Protein AF-A0A662Q830-F1 (afdb_monomer_lite)

Radius of gyration: 35.92 Å; chains: 1; bounding box: 136×63×61 Å

Secondary structure (DSSP, 8-state):
-EEE-TTS-EEEEEEEEE-SEEEEEE-SB-B-GGG-EEEETTEEE--EEETTEEEEEESS-EEEEEEEEB--EEETTEEEEEE-SSSEEEEEE-TTEEESS--SSEEEEEEETTEEEEEEESPEEEEEEEPPP---------------PPPPP-------------------------------------------------HHHHHHHHHHHHHHHHHHHHHHTT-

Sequence (227 aa):
MVSIDSSGVAEARLKVSISEGLNEVRLPAEPIPETIEVTVDDRSLIPLYENGSLYFFSPAPGEAEITYLVNISSGDGVFYFELTGEELIKLLLAPQIILLTIPEEIENLTYLDDSLQIEFYAPEEIEYVVRKRVETQTQVQATTRSETTIPMIVATEETTTTSVEEATRTETGTTATTTTTISPSTKAKAITEVEQKTTPLNYGLIAFIAGSALAIAIIGFIIYRTK

pLDDT: mean 74.36, std 26.56, range [29.5, 98.69]

Foldseek 3Di:
DWEQDLVRWIKDKDKDWDAAFKDKDQAQWAFPVVFKWKDFPNDTWDWDDDDRMIMTHDRGTGIIIIMGTGDWDDDPQKIKTWGDDFDWDKYKYAQQKDWPDDADAWPDWDDDPRIIITIGTDGDMTIIHGHDDDPPPPPPPPPDDDDDDDDDDDDDDDDDDDDDDDDDDDDDDDDDDDDDDDDDDDDDDDDDDDDDDDDDDDPVVVVVVVVVVVVVVVVVVVVVVVD

Structure (mmCIF, N/CA/C/O backbone):
data_AF-A0A662Q830-F1
#
_entry.id   AF-A0A662Q830-F1
#
loop_
_atom_site.group_PDB
_atom_site.id
_atom_site.type_symbol
_atom_site.label_atom_id
_atom_site.label_alt_id
_atom_site.label_comp_id
_atom_site.label_asym_id
_atom_site.label_entity_id
_atom_site.label_seq_id
_atom_site.pdbx_PDB_ins_code
_atom_site.Cartn_x
_atom_site.Cartn_y
_atom_site.Cartn_z
_atom_site.occupancy
_atom_site.B_iso_or_equiv
_atom_site.auth_seq_id
_atom_site.auth_comp_id
_atom_site.auth_asym_id
_atom_site.auth_atom_id
_atom_site.pdbx_PDB_model_num
ATOM 1 N N . MET A 1 1 ? 4.204 5.323 0.645 1.00 95.56 1 MET A N 1
ATOM 2 C CA . MET A 1 1 ? 3.226 5.752 1.672 1.00 95.56 1 MET A CA 1
ATOM 3 C C . MET A 1 1 ? 2.099 4.745 1.685 1.00 95.56 1 MET A C 1
ATOM 5 O O . MET A 1 1 ? 1.694 4.314 0.616 1.00 95.56 1 MET A O 1
ATOM 9 N N . VAL A 1 2 ? 1.609 4.384 2.862 1.00 97.81 2 VAL A N 1
ATOM 10 C CA . VAL A 1 2 ? 0.407 3.569 3.045 1.00 97.81 2 VAL A CA 1
ATOM 11 C C . VAL A 1 2 ? -0.600 4.409 3.818 1.00 97.81 2 VAL A C 1
ATOM 13 O O . VAL A 1 2 ? -0.223 5.116 4.748 1.00 97.81 2 VAL A O 1
ATOM 16 N N . SER A 1 3 ? -1.865 4.387 3.426 1.00 97.88 3 SER A N 1
ATOM 17 C CA . SER A 1 3 ? -2.926 5.149 4.079 1.00 97.88 3 SER A CA 1
ATOM 18 C C . SER A 1 3 ? -4.115 4.263 4.399 1.00 97.88 3 SER A C 1
ATOM 20 O O . SER A 1 3 ? -4.539 3.512 3.531 1.00 97.88 3 SER A O 1
ATOM 22 N N . ILE A 1 4 ? -4.673 4.394 5.602 1.00 98.25 4 ILE A N 1
ATOM 23 C CA . ILE A 1 4 ? -5.902 3.719 6.025 1.00 98.25 4 ILE A CA 1
ATOM 24 C C . ILE A 1 4 ? -7.009 4.764 6.139 1.00 98.25 4 ILE A C 1
ATOM 26 O O . ILE A 1 4 ? -6.932 5.686 6.959 1.00 98.25 4 ILE A O 1
ATOM 30 N N . ASP A 1 5 ? -8.030 4.633 5.299 1.00 96.75 5 ASP A N 1
ATOM 31 C CA . ASP A 1 5 ? -9.119 5.599 5.222 1.00 96.75 5 ASP A CA 1
ATOM 32 C C . ASP A 1 5 ? -10.162 5.423 6.341 1.00 96.75 5 ASP A C 1
ATOM 34 O O . ASP A 1 5 ? -10.089 4.529 7.180 1.00 96.75 5 ASP A O 1
ATOM 38 N N . SER A 1 6 ? -11.181 6.285 6.363 1.00 95.81 6 SER A N 1
ATOM 39 C CA . SER A 1 6 ? -12.238 6.243 7.387 1.00 95.81 6 SER A CA 1
ATOM 40 C C . SER A 1 6 ? -13.095 4.967 7.387 1.00 95.81 6 SER A C 1
ATOM 42 O O . SER A 1 6 ? -13.797 4.710 8.368 1.00 95.81 6 SER A O 1
ATOM 44 N N . SER A 1 7 ? -13.065 4.194 6.297 1.00 95.19 7 SER A N 1
ATOM 45 C CA . SER A 1 7 ? -13.767 2.917 6.150 1.00 95.19 7 SER A CA 1
ATOM 46 C C . SER A 1 7 ? -12.914 1.719 6.571 1.00 95.19 7 SER A C 1
ATOM 48 O O . SER A 1 7 ? -13.445 0.622 6.731 1.00 95.19 7 SER A O 1
ATOM 50 N N . GLY A 1 8 ? -11.621 1.942 6.821 1.00 96.12 8 GLY A N 1
ATOM 51 C CA . GLY A 1 8 ? -10.660 0.897 7.143 1.00 96.12 8 GLY A CA 1
ATOM 52 C C . GLY A 1 8 ? -10.032 0.247 5.918 1.00 96.12 8 GLY A C 1
ATOM 53 O O . GLY A 1 8 ? -9.383 -0.780 6.078 1.00 96.12 8 GLY A O 1
ATOM 54 N N . VAL A 1 9 ? -10.207 0.808 4.720 1.00 97.69 9 VAL A N 1
ATOM 55 C CA . VAL A 1 9 ? -9.502 0.350 3.518 1.00 97.69 9 VAL A CA 1
ATOM 56 C C . VAL A 1 9 ? -8.090 0.928 3.534 1.00 97.69 9 VAL A C 1
ATOM 58 O O . VAL A 1 9 ? -7.917 2.125 3.773 1.00 97.69 9 VAL A O 1
ATOM 61 N N . ALA A 1 10 ? -7.089 0.080 3.287 1.00 98.44 10 ALA A N 1
ATOM 62 C CA . ALA A 1 10 ? -5.701 0.500 3.156 1.00 98.44 10 ALA A CA 1
ATOM 63 C C . ALA A 1 10 ? -5.289 0.598 1.681 1.00 98.44 10 ALA A C 1
ATOM 65 O O . ALA A 1 10 ? -5.516 -0.316 0.889 1.00 98.44 10 ALA A O 1
ATOM 66 N N . GLU A 1 11 ? -4.654 1.709 1.327 1.00 98.62 11 GLU A N 1
ATOM 67 C CA . GLU A 1 11 ? -4.121 2.002 -0.002 1.00 98.62 11 GLU A CA 1
ATOM 68 C C . GLU A 1 11 ? -2.624 2.297 0.113 1.00 98.62 11 GLU A C 1
ATOM 70 O O . GLU A 1 11 ? -2.192 3.016 1.015 1.00 98.62 11 GLU A O 1
ATOM 75 N N . ALA A 1 12 ? -1.824 1.769 -0.806 1.00 98.25 12 ALA A N 1
ATOM 76 C CA . ALA A 1 12 ? -0.416 2.101 -0.932 1.00 98.25 12 ALA A CA 1
ATOM 77 C C . ALA A 1 12 ? -0.192 2.992 -2.155 1.00 98.25 12 ALA A C 1
ATOM 79 O O . ALA A 1 12 ? -0.751 2.758 -3.224 1.00 98.25 12 ALA A O 1
ATOM 80 N N . ARG A 1 13 ? 0.660 4.006 -1.991 1.00 97.94 13 ARG A N 1
ATOM 81 C CA . ARG A 1 13 ? 1.133 4.897 -3.055 1.00 97.94 13 ARG A CA 1
ATOM 82 C C . ARG A 1 13 ? 2.645 5.013 -2.999 1.00 97.94 13 ARG A C 1
ATOM 84 O O . ARG A 1 13 ? 3.205 5.418 -1.969 1.00 97.94 13 ARG A O 1
ATOM 91 N N . LEU A 1 14 ? 3.307 4.666 -4.092 1.00 96.62 14 LEU A N 1
ATOM 92 C CA . LEU A 1 14 ? 4.753 4.734 -4.240 1.00 96.62 14 LEU A CA 1
ATOM 93 C C . LEU A 1 14 ? 5.110 5.653 -5.400 1.00 96.62 14 LEU A C 1
ATOM 95 O O . LEU A 1 14 ? 4.437 5.667 -6.426 1.00 96.62 14 LEU A O 1
ATOM 99 N N . LYS A 1 15 ? 6.211 6.379 -5.230 1.00 96.19 15 LYS A N 1
ATOM 100 C CA . LYS A 1 15 ? 6.872 7.133 -6.291 1.00 96.19 15 LYS A CA 1
ATOM 101 C C . LYS A 1 15 ? 8.291 6.625 -6.400 1.00 96.19 15 LYS A C 1
ATOM 103 O O . LYS A 1 15 ? 9.026 6.665 -5.414 1.00 96.19 15 LYS A O 1
ATOM 108 N N . VAL A 1 16 ? 8.645 6.098 -7.564 1.00 95.81 16 VAL A N 1
ATOM 109 C CA . VAL A 1 16 ? 9.922 5.414 -7.775 1.00 95.81 16 VAL A CA 1
ATOM 110 C C . VAL A 1 16 ? 10.595 5.921 -9.038 1.00 95.81 16 VAL A C 1
ATOM 112 O O . VAL A 1 16 ? 9.959 6.085 -10.078 1.00 95.81 16 VAL A O 1
ATOM 115 N N . SER A 1 17 ? 11.901 6.158 -8.960 1.00 96.94 17 SER A N 1
ATOM 116 C CA . SER A 1 17 ? 12.711 6.453 -10.140 1.00 96.94 17 SER A CA 1
ATOM 117 C C . SER A 1 17 ? 12.868 5.193 -10.984 1.00 96.94 17 SER A C 1
ATOM 119 O O . SER A 1 17 ? 13.236 4.140 -10.465 1.00 96.94 17 SER A O 1
ATOM 121 N N . ILE A 1 18 ? 12.636 5.311 -12.287 1.00 97.12 18 ILE A N 1
ATOM 122 C CA . ILE A 1 18 ? 12.666 4.195 -13.234 1.00 97.12 18 ILE A CA 1
ATOM 123 C C . ILE A 1 18 ? 13.636 4.455 -14.384 1.00 97.12 18 ILE A C 1
ATOM 125 O O . ILE A 1 18 ? 13.920 5.595 -14.758 1.00 97.12 18 ILE A O 1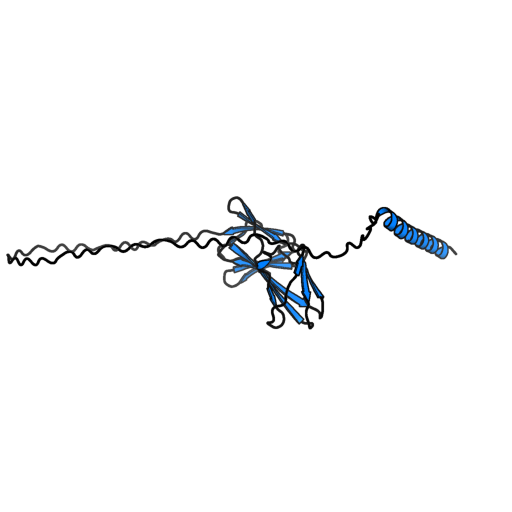
ATOM 129 N N . SER A 1 19 ? 14.133 3.370 -14.968 1.00 97.00 19 SER A N 1
ATOM 130 C CA . SER A 1 19 ? 14.977 3.383 -16.162 1.00 97.00 19 SER A CA 1
ATOM 131 C C . SER A 1 19 ? 14.178 2.992 -17.405 1.00 97.00 19 SER A C 1
ATOM 133 O O . SER A 1 19 ? 13.119 2.369 -17.317 1.00 97.00 19 SER A O 1
ATOM 135 N N . GLU A 1 20 ? 14.702 3.328 -18.582 1.00 96.75 20 GLU A N 1
ATOM 136 C CA . GLU A 1 20 ? 14.223 2.732 -19.832 1.00 96.75 20 GLU A CA 1
ATOM 137 C C . GLU A 1 20 ? 14.451 1.210 -19.810 1.00 96.75 20 GLU A C 1
ATOM 139 O O . GLU A 1 20 ? 15.511 0.735 -19.397 1.00 96.75 20 GLU A O 1
ATOM 144 N N . GLY A 1 21 ? 13.462 0.444 -20.269 1.00 97.19 21 GLY A N 1
ATOM 145 C CA . GLY A 1 21 ? 13.477 -1.016 -20.263 1.00 97.19 21 GLY A CA 1
ATOM 146 C C . GLY A 1 21 ? 12.680 -1.624 -19.109 1.00 97.19 21 GLY A C 1
ATOM 147 O O . GLY A 1 21 ? 11.659 -1.081 -18.691 1.00 97.19 21 GLY A O 1
ATOM 148 N N . LEU A 1 22 ? 13.104 -2.803 -18.650 1.00 97.56 22 LEU A N 1
ATOM 149 C CA . LEU A 1 22 ? 12.450 -3.539 -17.565 1.00 97.56 22 LEU A CA 1
ATOM 150 C C . LEU A 1 22 ? 12.817 -2.930 -16.209 1.00 97.56 22 LEU A C 1
ATOM 152 O O . LEU A 1 22 ? 13.997 -2.791 -15.897 1.00 97.56 22 LEU A O 1
ATOM 156 N N . ASN A 1 23 ? 11.805 -2.635 -15.400 1.00 97.94 23 ASN A N 1
ATOM 157 C CA . ASN A 1 23 ? 11.948 -2.179 -14.024 1.00 97.94 23 ASN A CA 1
ATOM 158 C C . ASN A 1 23 ? 11.377 -3.228 -13.071 1.00 97.94 23 ASN A C 1
ATOM 160 O O . ASN A 1 23 ? 10.418 -3.919 -13.417 1.00 97.94 23 ASN A O 1
ATOM 164 N N . GLU A 1 24 ? 11.967 -3.315 -11.882 1.00 97.69 24 GLU A N 1
ATOM 165 C CA . GLU A 1 24 ? 11.502 -4.134 -10.765 1.00 97.69 24 GLU A CA 1
ATOM 166 C C . GLU A 1 24 ? 11.350 -3.239 -9.535 1.00 97.69 24 GLU A C 1
ATOM 168 O O . GLU A 1 24 ? 12.253 -2.469 -9.205 1.00 97.69 24 GLU A O 1
ATOM 173 N N . VAL A 1 25 ? 10.208 -3.348 -8.862 1.00 96.88 25 VAL A N 1
ATOM 174 C CA . VAL A 1 25 ? 9.895 -2.597 -7.647 1.00 96.88 25 VAL A CA 1
ATOM 175 C C . VAL A 1 25 ? 9.352 -3.563 -6.611 1.00 96.88 25 VAL A C 1
ATOM 177 O O . VAL A 1 25 ? 8.340 -4.221 -6.845 1.00 96.88 25 VAL A O 1
ATOM 180 N N . ARG A 1 26 ? 10.006 -3.644 -5.453 1.00 96.12 26 ARG A N 1
ATOM 181 C CA . ARG A 1 26 ? 9.494 -4.419 -4.325 1.00 96.12 26 ARG A CA 1
ATOM 182 C C . ARG A 1 26 ? 8.386 -3.627 -3.641 1.00 96.12 26 ARG A C 1
ATOM 184 O O . ARG A 1 26 ? 8.574 -2.454 -3.334 1.00 96.12 26 ARG A O 1
ATOM 191 N N . LEU A 1 27 ? 7.232 -4.252 -3.441 1.00 96.94 27 LEU A N 1
ATOM 192 C CA . LEU A 1 27 ? 6.093 -3.607 -2.803 1.00 96.94 27 LEU A CA 1
ATOM 193 C C . LEU A 1 27 ? 6.203 -3.735 -1.273 1.00 96.94 27 LEU A C 1
ATOM 195 O O . LEU A 1 27 ? 6.492 -4.828 -0.784 1.00 96.94 27 LEU A O 1
ATOM 199 N N . PRO A 1 28 ? 5.951 -2.660 -0.506 1.00 96.31 28 PRO A N 1
ATOM 200 C CA . PRO A 1 28 ? 6.082 -2.666 0.949 1.00 96.31 28 PRO A CA 1
ATOM 201 C C . PRO A 1 28 ? 4.956 -3.435 1.638 1.00 96.31 28 PRO A C 1
ATOM 203 O O . PRO A 1 28 ? 5.102 -3.807 2.788 1.00 96.31 28 PRO A O 1
ATOM 206 N N . ALA A 1 29 ? 3.839 -3.684 0.959 1.00 97.50 29 ALA A N 1
ATOM 207 C CA . ALA A 1 29 ? 2.709 -4.449 1.478 1.00 97.50 29 ALA A CA 1
ATOM 208 C C . ALA A 1 29 ? 2.128 -5.315 0.364 1.00 97.50 29 ALA A C 1
ATOM 210 O O . ALA A 1 29 ? 2.188 -4.925 -0.808 1.00 97.50 29 ALA A O 1
ATOM 211 N N . GLU A 1 30 ? 1.536 -6.451 0.724 1.00 97.94 30 GLU A N 1
ATOM 212 C CA . GLU A 1 30 ? 0.872 -7.327 -0.238 1.00 97.94 30 GLU A CA 1
ATOM 213 C C . GLU A 1 30 ? -0.298 -6.588 -0.923 1.00 97.94 30 GLU A C 1
ATOM 215 O O . GLU A 1 30 ? -1.149 -6.026 -0.232 1.00 97.94 30 GLU A O 1
ATOM 220 N N . PRO A 1 31 ? -0.357 -6.536 -2.264 1.00 98.25 31 PRO A N 1
ATOM 221 C CA . PRO A 1 31 ? -1.449 -5.899 -2.991 1.00 98.25 31 PRO A CA 1
ATOM 222 C C . PRO A 1 31 ? -2.630 -6.851 -3.220 1.00 98.25 31 PRO A C 1
ATOM 224 O O . PRO A 1 31 ? -2.460 -8.064 -3.320 1.00 98.25 31 PRO A O 1
ATOM 227 N N . ILE A 1 32 ? -3.817 -6.288 -3.455 1.00 98.06 32 ILE A N 1
ATOM 228 C CA . ILE A 1 32 ? -4.876 -6.963 -4.216 1.00 98.06 32 ILE A CA 1
ATOM 229 C C . ILE A 1 32 ? -4.523 -6.824 -5.711 1.00 98.06 32 ILE A C 1
ATOM 231 O O . ILE A 1 32 ? -4.555 -5.697 -6.219 1.00 98.06 32 ILE A O 1
ATOM 235 N N . PRO A 1 33 ? -4.178 -7.909 -6.436 1.00 96.31 33 PRO A N 1
ATOM 236 C CA . PRO A 1 33 ? -3.558 -7.813 -7.762 1.00 96.31 33 PRO A CA 1
ATOM 237 C C . PRO A 1 33 ? -4.356 -7.018 -8.800 1.00 96.31 33 PRO A C 1
ATOM 239 O O . PRO A 1 33 ? -3.771 -6.281 -9.590 1.00 96.31 33 PRO A O 1
ATOM 242 N N . GLU A 1 34 ? -5.687 -7.117 -8.789 1.00 96.38 34 GLU A N 1
ATOM 243 C CA . GLU A 1 34 ? -6.559 -6.423 -9.745 1.00 96.38 34 GLU A CA 1
ATOM 244 C C . GLU A 1 34 ? -6.635 -4.904 -9.524 1.00 96.38 34 GLU A C 1
ATOM 246 O 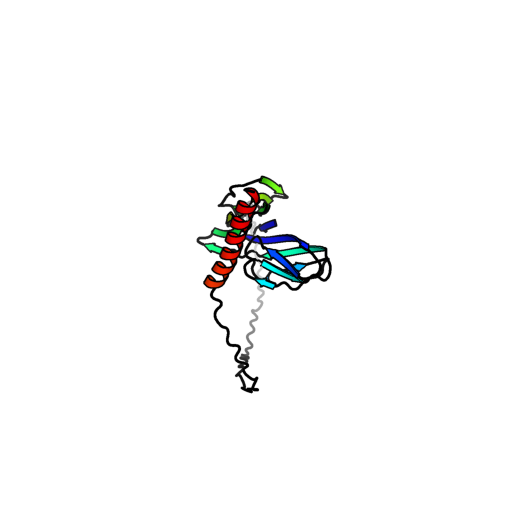O . GLU A 1 34 ? -7.243 -4.201 -10.328 1.00 96.38 34 GLU A O 1
ATOM 251 N N . THR A 1 35 ? -6.043 -4.399 -8.439 1.00 98.25 35 THR A N 1
ATOM 252 C CA . THR A 1 35 ? -6.073 -2.978 -8.056 1.00 98.25 35 THR A CA 1
ATOM 253 C C . THR A 1 35 ? -4.764 -2.251 -8.334 1.00 98.25 35 THR A C 1
ATOM 255 O O . THR A 1 35 ? -4.674 -1.053 -8.087 1.00 98.25 35 THR A O 1
ATOM 258 N N . ILE A 1 36 ? -3.747 -2.968 -8.817 1.00 98.56 36 ILE A N 1
ATOM 259 C CA . ILE A 1 36 ? -2.438 -2.394 -9.104 1.00 98.56 36 ILE A CA 1
ATOM 260 C C . ILE A 1 36 ? -2.523 -1.510 -10.345 1.00 98.56 36 ILE A C 1
ATOM 262 O O . ILE A 1 36 ? -2.813 -1.983 -11.445 1.00 98.56 36 ILE A O 1
ATOM 266 N N . GLU A 1 37 ? -2.158 -0.245 -10.183 1.00 98.19 37 GLU A N 1
ATOM 267 C CA . GLU A 1 37 ? -1.973 0.706 -11.269 1.00 98.19 37 GLU A CA 1
ATOM 268 C C . GLU A 1 37 ? -0.529 1.212 -11.274 1.00 98.19 37 GLU A C 1
ATOM 270 O O . GLU A 1 37 ? 0.057 1.503 -10.232 1.00 98.19 37 GLU A O 1
ATOM 275 N N . VAL A 1 38 ? 0.059 1.305 -12.469 1.00 98.19 38 VAL A N 1
ATOM 276 C CA . VAL A 1 38 ? 1.385 1.895 -12.688 1.00 98.19 38 VAL A CA 1
ATOM 277 C C . VAL A 1 38 ? 1.248 2.974 -13.741 1.00 98.19 38 VAL A C 1
ATOM 279 O O . VAL A 1 38 ? 0.816 2.690 -14.861 1.00 98.19 38 VAL A O 1
ATOM 282 N N . THR A 1 39 ? 1.633 4.197 -13.404 1.00 97.12 39 THR A N 1
ATOM 283 C CA . THR A 1 39 ? 1.595 5.341 -14.311 1.00 97.12 39 THR A CA 1
ATOM 284 C C . THR A 1 39 ? 2.970 5.989 -14.429 1.00 97.12 39 THR A C 1
ATOM 286 O O . THR A 1 39 ? 3.712 6.114 -13.460 1.00 97.12 39 THR A O 1
ATOM 289 N N . VAL A 1 40 ? 3.329 6.389 -15.648 1.00 95.12 40 VAL A N 1
ATOM 290 C CA . VAL A 1 40 ? 4.541 7.159 -15.961 1.00 95.12 40 VAL A CA 1
ATOM 291 C C . VAL A 1 40 ? 4.126 8.272 -16.908 1.00 95.12 40 VAL A C 1
ATOM 293 O O . VAL A 1 40 ? 3.561 7.981 -17.964 1.00 95.12 40 VAL A O 1
ATOM 296 N N . ASP A 1 41 ? 4.366 9.532 -16.540 1.00 89.25 41 ASP A N 1
ATOM 297 C CA . ASP A 1 41 ? 3.946 10.708 -17.321 1.00 89.25 41 ASP A CA 1
ATOM 298 C C . ASP A 1 41 ? 2.469 10.626 -17.780 1.00 89.25 41 ASP A C 1
ATOM 300 O O . ASP A 1 41 ? 2.158 10.749 -18.969 1.00 89.25 41 ASP A O 1
ATOM 304 N N . ASP A 1 42 ? 1.559 10.334 -16.841 1.00 87.88 42 ASP A N 1
ATOM 305 C CA . ASP A 1 42 ? 0.110 10.150 -17.059 1.00 87.88 42 ASP A CA 1
ATOM 306 C C . ASP A 1 42 ? -0.278 8.994 -18.007 1.00 87.88 42 ASP A C 1
ATOM 308 O O . ASP A 1 42 ? -1.422 8.894 -18.463 1.00 87.88 42 ASP A O 1
ATOM 312 N N . ARG A 1 43 ? 0.652 8.083 -18.318 1.00 93.19 43 ARG A N 1
ATOM 313 C CA . ARG A 1 43 ? 0.387 6.886 -19.126 1.00 93.19 43 ARG A CA 1
ATOM 314 C C . ARG A 1 43 ? 0.393 5.645 -18.257 1.00 93.19 43 ARG A C 1
ATOM 316 O O . ARG A 1 43 ? 1.389 5.351 -17.605 1.00 93.19 43 ARG A O 1
ATOM 323 N N . SER A 1 44 ? -0.697 4.887 -18.313 1.00 95.69 44 SER A N 1
ATOM 324 C CA . SER A 1 44 ? -0.772 3.580 -17.665 1.00 95.69 44 SER A CA 1
ATOM 325 C C . SER A 1 44 ? 0.128 2.572 -18.385 1.00 95.69 44 SER A C 1
ATOM 327 O O . SER A 1 44 ? 0.073 2.434 -19.612 1.00 95.69 44 SER A O 1
ATOM 329 N N . LEU A 1 45 ? 0.969 1.887 -17.616 1.00 96.00 45 LEU A N 1
ATOM 330 C CA . LEU A 1 45 ? 1.788 0.768 -18.066 1.00 96.00 45 LEU A CA 1
ATOM 331 C C . LEU A 1 45 ? 1.149 -0.546 -17.619 1.00 96.00 45 LEU A C 1
ATOM 333 O O . LEU A 1 45 ? 0.390 -0.578 -16.658 1.00 96.00 45 LEU A O 1
ATOM 337 N N . ILE A 1 46 ? 1.465 -1.638 -18.317 1.00 96.06 46 ILE A N 1
ATOM 338 C CA . ILE A 1 46 ? 1.000 -2.979 -17.946 1.00 96.06 46 ILE A CA 1
ATOM 339 C C . ILE A 1 46 ? 1.968 -3.550 -16.899 1.00 96.06 46 ILE A C 1
ATOM 341 O O . ILE A 1 46 ? 3.127 -3.799 -17.253 1.00 96.06 46 ILE A O 1
ATOM 345 N N . PRO A 1 47 ? 1.528 -3.779 -15.648 1.00 96.94 47 PRO A N 1
ATOM 346 C CA . PRO A 1 47 ? 2.347 -4.440 -14.648 1.00 96.94 47 PRO A CA 1
ATOM 347 C C . PRO A 1 47 ? 2.279 -5.968 -14.745 1.00 96.94 47 PRO A C 1
ATOM 349 O O . PRO A 1 47 ? 1.292 -6.551 -15.194 1.00 96.94 47 PRO A O 1
ATOM 352 N N . LEU A 1 48 ? 3.321 -6.615 -14.235 1.00 97.62 48 LEU A N 1
ATOM 353 C CA . LEU A 1 48 ? 3.373 -8.034 -13.905 1.00 97.62 48 LEU A CA 1
ATOM 354 C C . LEU A 1 48 ? 3.729 -8.143 -12.423 1.00 97.62 48 LEU A C 1
ATOM 356 O O . LEU A 1 48 ? 4.774 -7.653 -12.005 1.00 97.62 48 LEU A O 1
ATOM 360 N N . TYR A 1 49 ? 2.862 -8.759 -11.629 1.00 97.62 49 TYR A N 1
ATOM 361 C CA . TYR A 1 49 ? 3.086 -8.951 -10.199 1.00 97.62 49 TYR A CA 1
ATOM 362 C C . TYR A 1 49 ? 3.472 -10.403 -9.911 1.00 97.62 49 TYR A C 1
ATOM 364 O O . TYR A 1 49 ? 2.763 -11.325 -10.315 1.00 97.62 49 TYR A O 1
ATOM 372 N N . GLU A 1 50 ? 4.585 -10.604 -9.208 1.00 96.62 50 GLU A N 1
ATOM 373 C CA . GLU A 1 50 ? 5.045 -11.922 -8.771 1.00 96.62 50 GLU A CA 1
ATOM 374 C C . GLU A 1 50 ? 5.777 -11.807 -7.427 1.00 96.62 50 GLU A C 1
ATOM 376 O O . GLU A 1 50 ? 6.733 -11.047 -7.291 1.00 96.62 50 GLU A O 1
ATOM 381 N N . ASN A 1 51 ? 5.342 -12.585 -6.429 1.00 93.44 51 ASN A N 1
ATOM 382 C CA . ASN A 1 51 ? 6.017 -12.746 -5.132 1.00 93.44 51 ASN A CA 1
ATOM 383 C C . ASN A 1 51 ? 6.406 -11.428 -4.427 1.00 93.44 51 ASN A C 1
ATOM 385 O O . ASN A 1 51 ? 7.516 -11.299 -3.914 1.00 93.44 51 ASN A O 1
ATOM 389 N N . GLY A 1 52 ? 5.507 -10.438 -4.396 1.00 92.94 52 GLY A N 1
ATOM 390 C CA . GLY A 1 52 ? 5.773 -9.147 -3.744 1.00 92.94 52 GLY A CA 1
ATOM 391 C C . GLY A 1 52 ? 6.581 -8.154 -4.587 1.00 92.94 52 GLY A C 1
ATOM 392 O O . GLY A 1 52 ? 6.730 -7.004 -4.179 1.00 92.94 52 GLY A O 1
ATOM 393 N N . SER A 1 53 ? 7.053 -8.558 -5.767 1.00 96.25 53 SER A N 1
ATOM 394 C CA . SER A 1 53 ? 7.712 -7.682 -6.734 1.00 96.25 53 SER A CA 1
ATOM 395 C C . SER A 1 53 ? 6.772 -7.321 -7.881 1.00 96.25 53 SER A C 1
ATOM 397 O O . SER A 1 53 ? 5.975 -8.133 -8.359 1.00 96.25 53 SER A O 1
ATOM 399 N N . LEU A 1 54 ? 6.892 -6.079 -8.339 1.00 97.56 54 LEU A N 1
ATOM 400 C CA . LEU A 1 54 ? 6.197 -5.539 -9.492 1.00 97.56 54 LEU A CA 1
ATOM 401 C C . LEU A 1 54 ? 7.183 -5.294 -10.631 1.00 97.56 54 LEU A C 1
ATOM 403 O O . LEU A 1 54 ? 8.172 -4.584 -10.461 1.00 97.56 54 LEU A O 1
ATOM 407 N N . TYR A 1 55 ? 6.880 -5.842 -11.801 1.00 98.19 55 TYR A N 1
ATOM 408 C CA . TYR A 1 55 ? 7.680 -5.716 -13.011 1.00 98.19 55 TYR A CA 1
ATOM 409 C C . TYR A 1 55 ? 6.908 -4.965 -14.091 1.00 98.19 55 TYR A C 1
ATOM 411 O O . TYR A 1 55 ? 5.731 -5.235 -14.325 1.00 98.19 55 TYR A O 1
ATOM 419 N N . PHE A 1 56 ? 7.562 -4.043 -14.790 1.00 97.38 56 PHE A N 1
ATOM 420 C CA . PHE A 1 56 ? 6.956 -3.324 -15.913 1.00 97.38 56 PHE A CA 1
ATOM 421 C C . PHE A 1 56 ? 8.018 -2.774 -16.865 1.00 97.38 56 PHE A C 1
ATOM 423 O O . PHE A 1 56 ? 9.159 -2.513 -16.479 1.00 97.38 56 PHE A O 1
ATOM 430 N N . PHE A 1 57 ? 7.637 -2.593 -18.129 1.00 97.44 57 PHE A N 1
ATOM 431 C CA . PHE A 1 57 ? 8.508 -2.025 -19.155 1.00 97.44 57 PHE A CA 1
ATOM 432 C C . PHE A 1 57 ? 8.217 -0.541 -19.352 1.00 97.44 57 PHE A C 1
ATOM 434 O O . PHE A 1 57 ? 7.087 -0.175 -19.673 1.00 97.44 57 PHE A O 1
ATOM 441 N N . SER A 1 58 ? 9.247 0.294 -19.234 1.00 96.25 58 SER A N 1
ATOM 442 C CA . SER A 1 58 ? 9.164 1.718 -19.542 1.00 96.25 58 SER A CA 1
ATOM 443 C C . SER A 1 58 ? 9.883 2.047 -20.854 1.00 96.25 58 SER A C 1
ATOM 445 O O . SER A 1 58 ? 11.018 1.610 -21.050 1.00 96.25 58 SER A O 1
ATOM 447 N N . PRO A 1 59 ? 9.280 2.839 -21.758 1.00 92.75 59 PRO A N 1
ATOM 448 C CA . PRO A 1 59 ? 9.931 3.272 -22.995 1.00 92.75 59 PRO A CA 1
ATOM 449 C C . PRO A 1 59 ? 10.968 4.391 -22.790 1.00 92.75 59 PRO A C 1
ATOM 451 O O . PRO A 1 59 ? 11.658 4.747 -23.738 1.00 92.75 59 PRO A O 1
ATOM 454 N N . ALA A 1 60 ? 11.042 4.985 -21.597 1.00 94.38 60 ALA A N 1
ATOM 455 C CA . ALA A 1 60 ? 11.948 6.081 -21.260 1.00 94.38 60 ALA A CA 1
ATOM 456 C C . ALA A 1 60 ? 12.246 6.090 -19.746 1.00 94.38 60 ALA A C 1
ATOM 458 O O . ALA A 1 60 ? 11.452 5.551 -18.969 1.00 94.38 60 ALA A O 1
ATOM 459 N N . PRO A 1 61 ? 13.364 6.684 -19.292 1.00 96.00 61 PRO A N 1
ATOM 460 C CA . PRO A 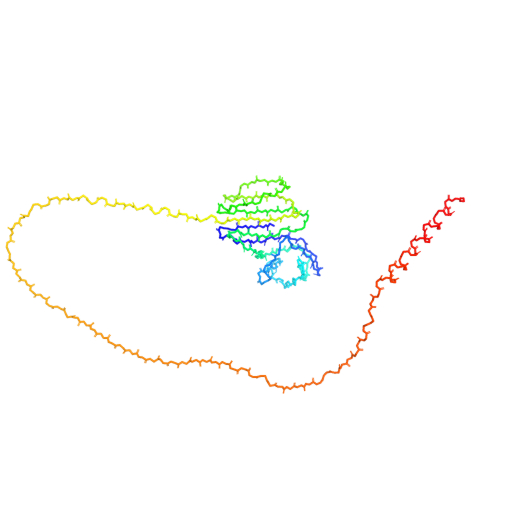1 61 ? 13.583 6.910 -17.864 1.00 96.00 61 PRO A CA 1
ATOM 461 C C . PRO A 1 61 ? 12.627 7.987 -17.324 1.00 96.00 61 PRO A C 1
ATOM 463 O O . PRO A 1 61 ? 12.202 8.866 -18.074 1.00 96.00 61 PRO A O 1
ATOM 466 N N . GLY A 1 62 ? 12.328 7.956 -16.024 1.00 95.25 62 GLY A N 1
ATOM 467 C CA . GLY A 1 62 ? 11.387 8.894 -15.402 1.00 95.25 62 GLY A CA 1
ATOM 468 C C . GLY A 1 62 ? 11.049 8.554 -13.950 1.00 95.25 62 GLY A C 1
ATOM 469 O O . GLY A 1 62 ? 11.810 7.860 -13.276 1.00 95.25 62 GLY A O 1
ATOM 470 N N . GLU A 1 63 ? 9.900 9.037 -13.481 1.00 97.00 63 GLU A N 1
ATOM 471 C CA . GLU A 1 63 ? 9.292 8.665 -12.197 1.00 97.00 63 GLU A CA 1
ATOM 472 C C . GLU A 1 63 ? 8.003 7.885 -12.485 1.00 97.00 63 GLU A C 1
ATOM 474 O O . GLU A 1 63 ? 7.167 8.339 -13.268 1.00 97.00 63 GLU A O 1
ATOM 479 N N . ALA A 1 64 ? 7.859 6.707 -11.882 1.00 97.38 64 ALA A N 1
ATOM 480 C CA . ALA A 1 64 ? 6.612 5.959 -11.890 1.00 97.38 64 ALA A CA 1
ATOM 481 C C . ALA A 1 64 ? 5.838 6.212 -10.599 1.00 97.38 64 ALA A C 1
ATOM 483 O O . ALA A 1 64 ? 6.413 6.183 -9.507 1.00 97.38 64 ALA A O 1
ATOM 484 N N . GLU A 1 65 ? 4.530 6.395 -10.730 1.00 97.81 65 GLU A N 1
ATOM 485 C CA . GLU A 1 65 ? 3.585 6.344 -9.625 1.00 97.81 65 GLU A CA 1
ATOM 486 C C . GLU A 1 65 ? 2.887 4.982 -9.636 1.00 97.81 65 GLU A C 1
ATOM 488 O O . GLU A 1 65 ? 2.388 4.522 -10.663 1.00 97.81 65 GLU A O 1
ATOM 493 N N . ILE A 1 66 ? 2.924 4.303 -8.492 1.00 98.31 66 ILE A N 1
ATOM 494 C CA . ILE A 1 66 ? 2.343 2.974 -8.307 1.00 98.31 66 ILE A CA 1
ATOM 495 C C . ILE A 1 66 ? 1.312 3.079 -7.194 1.00 98.31 66 ILE A C 1
ATOM 497 O O . ILE A 1 66 ? 1.649 3.498 -6.083 1.00 98.31 66 ILE A O 1
ATOM 501 N N . THR A 1 67 ? 0.077 2.685 -7.480 1.00 98.38 67 THR A N 1
ATOM 502 C CA . THR A 1 67 ? -1.030 2.695 -6.520 1.00 98.38 67 THR A CA 1
ATOM 503 C C . THR A 1 67 ? -1.708 1.332 -6.476 1.00 98.38 67 THR A C 1
ATOM 505 O O . THR A 1 67 ? -1.755 0.623 -7.479 1.00 98.38 67 THR A O 1
ATOM 508 N N . TYR A 1 68 ? -2.173 0.921 -5.296 1.00 98.62 68 TYR A N 1
ATOM 509 C CA . TYR A 1 68 ? -2.927 -0.323 -5.121 1.00 98.62 68 TYR A CA 1
ATOM 510 C C . TYR A 1 68 ? -3.646 -0.365 -3.770 1.00 98.62 68 TYR A C 1
ATOM 512 O O . TYR A 1 68 ? -3.248 0.310 -2.817 1.00 98.62 68 TYR A O 1
ATOM 520 N N . LEU A 1 69 ? -4.678 -1.204 -3.668 1.00 98.69 69 LEU A N 1
ATOM 521 C CA . LEU A 1 69 ? -5.271 -1.570 -2.383 1.00 98.69 69 LEU A CA 1
ATOM 522 C C . LEU A 1 69 ? -4.443 -2.670 -1.725 1.00 98.69 69 LEU A C 1
ATOM 524 O O . LEU A 1 69 ? -4.099 -3.668 -2.361 1.00 98.69 69 LEU A O 1
ATOM 528 N N . VAL A 1 70 ? -4.136 -2.489 -0.445 1.00 98.62 70 VAL A N 1
ATOM 529 C CA . VAL A 1 70 ? -3.404 -3.473 0.354 1.00 98.62 70 VAL A CA 1
ATOM 530 C C . VAL A 1 70 ? -4.328 -4.648 0.678 1.00 98.62 70 VAL A C 1
ATOM 532 O O . VAL A 1 70 ? -5.496 -4.459 1.024 1.00 98.62 70 VAL A O 1
ATOM 535 N N . ASN A 1 71 ? -3.805 -5.866 0.569 1.00 98.06 71 ASN A N 1
ATOM 536 C CA . ASN A 1 71 ? -4.489 -7.080 0.983 1.00 98.06 71 ASN A CA 1
ATOM 537 C C . ASN A 1 71 ? -4.534 -7.133 2.518 1.00 98.06 71 ASN A C 1
ATOM 539 O O . ASN A 1 71 ? -3.520 -7.350 3.178 1.00 98.06 71 ASN A O 1
ATOM 543 N N . ILE A 1 72 ? -5.715 -6.887 3.081 1.00 97.88 72 ILE A N 1
ATOM 544 C CA . ILE A 1 72 ? -5.946 -6.850 4.526 1.00 97.88 72 ILE A CA 1
ATOM 545 C C . ILE A 1 72 ? -6.665 -8.126 4.947 1.00 97.88 72 ILE A C 1
ATOM 547 O O . ILE A 1 72 ? -7.683 -8.507 4.367 1.00 97.88 72 ILE A O 1
ATOM 551 N N . SER A 1 73 ? -6.181 -8.741 6.020 1.00 97.75 73 SER A N 1
ATOM 552 C CA . SER A 1 73 ? -6.865 -9.838 6.696 1.00 97.75 73 SER A CA 1
ATOM 553 C C . SER A 1 73 ? -7.687 -9.325 7.879 1.00 97.75 73 SER A C 1
ATOM 555 O O . SER A 1 73 ? -7.434 -8.250 8.422 1.00 97.75 73 SER A O 1
ATOM 557 N N . SER A 1 74 ? -8.703 -10.087 8.289 1.00 95.62 74 SER A N 1
ATOM 558 C CA . SER A 1 74 ? -9.524 -9.737 9.451 1.00 95.62 74 SER A CA 1
ATOM 559 C C . SER A 1 74 ? -9.832 -10.947 10.323 1.00 95.62 74 SER A C 1
ATOM 561 O O . SER A 1 74 ? -10.265 -11.979 9.804 1.00 95.62 74 SER A O 1
ATOM 563 N N . GLY A 1 75 ? -9.699 -10.792 11.639 1.00 94.62 75 GLY A N 1
ATOM 564 C CA . GLY A 1 75 ? -10.050 -11.792 12.648 1.00 94.62 75 GLY A CA 1
ATOM 565 C C . GLY A 1 75 ? -10.612 -11.114 13.894 1.00 94.62 75 GLY A C 1
ATOM 566 O O . GLY A 1 75 ? -10.109 -10.078 14.310 1.00 94.62 75 GLY A O 1
ATOM 567 N N . ASP A 1 76 ? -11.708 -11.638 14.453 1.00 92.75 76 ASP A N 1
ATOM 568 C CA . ASP A 1 76 ? -12.337 -11.119 15.683 1.00 92.75 76 ASP A CA 1
ATOM 569 C C . ASP A 1 76 ? -12.643 -9.601 15.688 1.00 92.75 76 ASP A C 1
ATOM 571 O O . ASP A 1 76 ? -12.732 -8.958 16.734 1.00 92.75 76 ASP A O 1
ATOM 575 N N . GLY A 1 77 ? -12.860 -9.016 14.504 1.00 91.56 77 GLY A N 1
ATOM 576 C CA . GLY A 1 77 ? -13.139 -7.585 14.334 1.00 91.56 77 GLY A CA 1
ATOM 577 C C . GLY A 1 77 ? -11.902 -6.681 14.299 1.00 91.56 77 GLY A C 1
ATOM 578 O O . GLY A 1 77 ? -12.071 -5.463 14.244 1.00 91.56 77 GLY A O 1
ATOM 579 N N . VAL A 1 78 ? -10.700 -7.260 14.307 1.00 97.12 78 VAL A N 1
ATOM 580 C CA . VAL A 1 78 ? -9.413 -6.594 14.071 1.00 97.12 78 VAL A CA 1
ATOM 581 C C . VAL A 1 78 ? -9.005 -6.795 12.616 1.00 97.12 78 VAL A C 1
ATOM 583 O O . VAL A 1 78 ? -9.153 -7.890 12.071 1.00 97.12 78 VAL A O 1
ATOM 586 N N . PHE A 1 79 ? -8.517 -5.729 11.993 1.00 98.19 79 PHE A N 1
ATOM 587 C CA . PHE A 1 79 ? -7.904 -5.753 10.671 1.00 98.19 79 PHE A CA 1
ATOM 588 C C . PHE A 1 79 ? -6.390 -5.754 10.817 1.00 98.19 79 PHE A C 1
ATOM 590 O O . PHE A 1 79 ? -5.867 -5.048 11.680 1.00 98.19 79 PHE A O 1
ATOM 597 N N . TYR A 1 80 ? -5.701 -6.517 9.975 1.00 97.81 80 TYR A N 1
ATOM 598 C CA . TYR A 1 80 ? -4.248 -6.576 9.996 1.00 97.81 80 TYR A CA 1
ATOM 599 C C . TYR A 1 80 ? -3.642 -6.803 8.611 1.00 97.81 80 TYR A C 1
ATOM 601 O O . TYR A 1 80 ? -4.259 -7.416 7.733 1.00 97.81 80 TYR A O 1
ATOM 609 N N . PHE A 1 81 ? -2.434 -6.283 8.418 1.00 97.88 81 PHE A N 1
ATOM 610 C CA . PHE A 1 81 ? -1.595 -6.523 7.246 1.00 97.88 81 PHE A CA 1
ATOM 611 C C . PHE A 1 81 ? -0.117 -6.343 7.609 1.00 97.88 81 PHE A C 1
ATOM 613 O O . PHE A 1 81 ? 0.219 -5.643 8.566 1.00 97.88 81 PHE A O 1
ATOM 620 N N . GLU A 1 82 ? 0.764 -6.951 6.818 1.00 96.88 82 GLU A N 1
ATOM 621 C CA . GLU A 1 82 ? 2.211 -6.867 7.008 1.00 96.88 82 GLU A CA 1
ATOM 622 C C . GLU A 1 82 ? 2.828 -5.777 6.126 1.00 96.88 82 GLU A C 1
ATOM 624 O O . GLU A 1 82 ? 2.515 -5.647 4.937 1.00 96.88 82 GLU A O 1
ATOM 629 N N . LEU A 1 83 ? 3.748 -5.018 6.718 1.00 96.62 83 LEU A N 1
ATOM 630 C CA . LEU A 1 83 ? 4.696 -4.168 6.017 1.00 96.62 83 LEU A CA 1
ATOM 631 C C . LEU A 1 83 ? 6.052 -4.868 5.966 1.00 96.62 83 LEU A C 1
ATOM 633 O O . LEU A 1 83 ? 6.591 -5.301 6.982 1.00 96.62 83 LEU A O 1
ATOM 637 N N . THR A 1 84 ? 6.620 -4.957 4.772 1.00 94.25 84 THR A N 1
ATOM 638 C CA . THR A 1 84 ? 7.876 -5.647 4.481 1.00 94.25 84 THR A CA 1
ATOM 639 C C . THR A 1 84 ? 8.926 -4.677 3.945 1.00 94.25 84 THR A C 1
ATOM 641 O O . THR A 1 84 ? 8.613 -3.565 3.523 1.00 94.25 84 THR A O 1
ATOM 644 N N . GLY A 1 85 ? 10.185 -5.117 3.933 1.00 88.75 85 GLY A N 1
ATOM 645 C CA . GLY A 1 85 ? 11.326 -4.293 3.534 1.00 88.75 85 GLY A CA 1
ATOM 646 C C . GLY A 1 85 ? 12.049 -3.690 4.736 1.00 88.75 85 GLY A C 1
ATOM 647 O O . GLY A 1 85 ? 11.746 -4.027 5.872 1.00 88.75 85 GLY A O 1
ATOM 648 N N . GLU A 1 86 ? 13.029 -2.834 4.456 1.00 89.44 86 GLU A N 1
ATOM 649 C CA . GLU A 1 86 ? 13.886 -2.160 5.454 1.00 89.44 86 GLU A CA 1
ATOM 650 C C . GLU A 1 86 ? 13.843 -0.629 5.269 1.00 89.44 86 GLU A C 1
ATOM 652 O O . GLU A 1 86 ? 14.745 0.108 5.664 1.00 89.44 86 GLU A O 1
ATOM 657 N N . GLU A 1 87 ? 12.823 -0.137 4.566 1.00 89.50 87 GLU A N 1
ATOM 658 C CA . GLU A 1 87 ? 12.693 1.263 4.178 1.00 89.50 87 GLU A CA 1
ATOM 659 C C . GLU A 1 87 ? 11.801 2.049 5.142 1.00 89.50 87 GLU A C 1
ATOM 661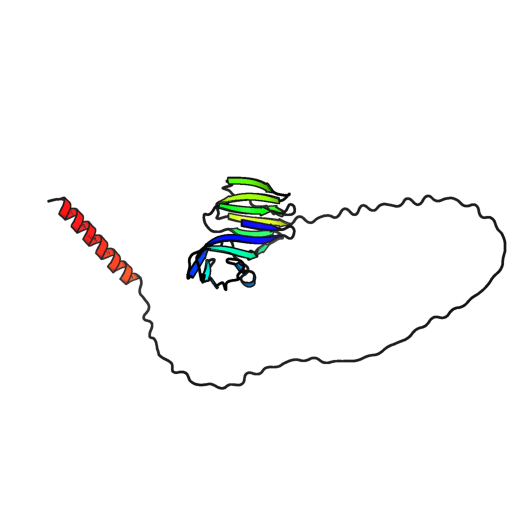 O O . GLU A 1 87 ? 10.963 1.491 5.853 1.00 89.50 87 GLU A O 1
ATOM 666 N N . LEU A 1 88 ? 11.992 3.371 5.159 1.00 95.19 88 LEU A N 1
ATOM 667 C CA . LEU A 1 88 ? 11.164 4.283 5.939 1.00 95.19 88 LEU A CA 1
ATOM 668 C C . LEU A 1 88 ? 9.755 4.344 5.332 1.00 95.19 88 LEU A C 1
ATOM 670 O O . LEU A 1 88 ? 9.549 4.897 4.246 1.00 95.19 88 LEU A O 1
ATOM 674 N N . ILE A 1 89 ? 8.771 3.821 6.057 1.00 96.31 89 ILE A N 1
ATOM 675 C CA . ILE A 1 89 ? 7.362 3.843 5.678 1.00 96.31 89 ILE A CA 1
ATOM 676 C C . ILE A 1 89 ? 6.681 5.060 6.289 1.00 96.31 89 ILE A C 1
ATOM 678 O O . ILE A 1 89 ? 6.914 5.432 7.433 1.00 96.31 89 ILE A O 1
ATOM 682 N N . LYS A 1 90 ? 5.787 5.667 5.507 1.00 96.94 90 LYS A N 1
ATOM 683 C CA . LYS A 1 90 ? 4.831 6.672 5.982 1.00 96.94 90 LYS A CA 1
ATOM 684 C C . LYS A 1 90 ? 3.455 6.035 6.039 1.00 96.94 90 LYS A C 1
ATOM 686 O O . LYS A 1 90 ? 2.915 5.721 4.975 1.00 96.94 90 LYS A O 1
ATOM 691 N N . LEU A 1 91 ? 2.916 5.860 7.240 1.00 97.50 91 LEU A N 1
ATOM 692 C CA . LEU A 1 91 ? 1.564 5.373 7.486 1.00 97.50 91 LEU A CA 1
ATOM 693 C C . LEU A 1 91 ? 0.654 6.550 7.837 1.00 97.50 91 LEU A C 1
ATOM 695 O O . LEU A 1 91 ? 0.889 7.238 8.826 1.00 97.50 91 LEU A O 1
ATOM 699 N N . LEU A 1 92 ? -0.379 6.779 7.033 1.00 97.81 92 LEU A N 1
ATOM 700 C CA . LEU A 1 92 ? -1.368 7.834 7.239 1.00 97.81 92 LEU A CA 1
ATOM 701 C C . LEU A 1 92 ? -2.693 7.227 7.710 1.00 97.81 92 LEU A C 1
ATOM 703 O O . LEU A 1 92 ? -3.265 6.378 7.034 1.00 97.81 92 LEU A O 1
ATOM 707 N N . LEU A 1 93 ? -3.198 7.665 8.856 1.00 97.69 93 LEU A N 1
ATOM 708 C CA . LEU A 1 93 ? -4.379 7.098 9.500 1.00 97.69 93 LEU A CA 1
ATOM 709 C C . LEU A 1 93 ? -5.495 8.133 9.582 1.00 97.69 93 LEU A C 1
ATOM 711 O O . LEU A 1 93 ? -5.318 9.203 10.170 1.00 97.69 93 LEU A O 1
ATOM 715 N N . ALA A 1 94 ? -6.669 7.793 9.051 1.00 97.25 94 ALA A N 1
ATOM 716 C CA . ALA A 1 94 ? -7.867 8.594 9.252 1.00 97.25 94 ALA A CA 1
ATOM 717 C C . ALA A 1 94 ? -8.281 8.619 10.743 1.00 97.25 94 ALA A C 1
ATOM 719 O O . ALA A 1 94 ? -8.084 7.630 11.454 1.00 97.25 94 ALA A O 1
ATOM 720 N N . PRO A 1 95 ? -8.961 9.679 11.230 1.00 95.69 95 PRO A N 1
ATOM 721 C CA . PRO A 1 95 ? -9.327 9.820 12.648 1.00 95.69 95 PRO A CA 1
ATOM 722 C C . PRO A 1 95 ? -10.220 8.704 13.220 1.00 95.69 95 PRO A C 1
ATOM 724 O O . PRO A 1 95 ? -10.428 8.621 14.432 1.00 95.69 95 PRO A O 1
ATOM 727 N N . GLN A 1 96 ? -10.850 7.898 12.360 1.00 95.75 96 GLN A N 1
ATOM 728 C CA . GLN A 1 96 ? -11.697 6.774 12.767 1.00 95.75 96 GLN A CA 1
ATOM 729 C C . GLN A 1 96 ? -10.895 5.497 13.029 1.00 95.75 96 GLN A C 1
ATOM 731 O O . GLN A 1 96 ? -11.445 4.558 13.602 1.00 95.75 96 GLN A O 1
ATOM 736 N N . ILE A 1 97 ? -9.625 5.459 12.638 1.00 97.19 97 ILE A N 1
ATOM 737 C CA . ILE A 1 97 ? -8.762 4.300 12.809 1.00 97.19 97 ILE A CA 1
ATOM 738 C C . ILE A 1 97 ? -8.137 4.332 14.199 1.00 97.19 97 ILE A C 1
ATOM 740 O O . ILE A 1 97 ? -7.585 5.340 14.636 1.00 97.19 97 ILE A O 1
ATOM 744 N N . ILE A 1 98 ? -8.256 3.215 14.911 1.00 96.50 98 ILE A N 1
ATOM 745 C CA . ILE A 1 98 ? -7.576 2.980 16.180 1.00 96.50 98 ILE A CA 1
ATOM 746 C C . ILE A 1 98 ? -6.520 1.921 15.908 1.00 96.50 98 ILE A C 1
ATOM 748 O O . ILE A 1 98 ? -6.853 0.759 15.681 1.00 96.50 98 ILE A O 1
ATOM 752 N N . LEU A 1 99 ? -5.264 2.347 15.920 1.00 96.69 99 LEU A N 1
ATOM 753 C CA . LEU A 1 99 ? -4.114 1.469 15.791 1.00 96.69 99 LEU A CA 1
ATOM 754 C C . LEU A 1 99 ? -3.937 0.664 17.091 1.00 96.69 99 LEU A C 1
ATOM 756 O O . LEU A 1 99 ? -3.985 1.241 18.181 1.00 96.69 99 LEU A O 1
ATOM 760 N N . LEU A 1 100 ? -3.787 -0.654 16.975 1.00 96.62 100 LEU A N 1
ATOM 761 C CA . LEU A 1 100 ? -3.591 -1.574 18.100 1.00 96.62 100 LEU A CA 1
ATOM 762 C C . LEU A 1 100 ? -2.114 -1.928 18.307 1.00 96.62 100 LEU A C 1
ATOM 764 O O . LEU A 1 100 ? -1.701 -2.119 19.451 1.00 96.62 100 LEU A O 1
ATOM 768 N N . THR A 1 101 ? -1.325 -1.923 17.230 1.00 93.31 101 THR A N 1
ATOM 769 C CA . THR A 1 101 ? 0.128 -2.148 17.263 1.00 93.31 101 THR A CA 1
ATOM 770 C C . THR A 1 101 ? 0.870 -0.845 17.009 1.00 93.31 101 THR A C 1
ATOM 772 O O . THR A 1 101 ? 0.656 -0.191 15.993 1.00 93.31 101 THR A O 1
ATOM 775 N N . ILE A 1 102 ? 1.743 -0.446 17.932 1.00 90.50 102 ILE A N 1
ATOM 776 C CA . ILE A 1 102 ? 2.598 0.733 17.760 1.00 90.50 102 ILE A CA 1
ATOM 777 C C . ILE A 1 102 ? 3.935 0.253 17.174 1.00 90.50 102 ILE A C 1
ATOM 779 O O . ILE A 1 102 ? 4.563 -0.573 17.835 1.00 90.50 102 ILE A O 1
ATOM 783 N N . PRO A 1 103 ? 4.374 0.763 16.005 1.00 93.31 103 PRO A N 1
ATOM 784 C CA . PRO A 1 103 ? 5.682 0.433 15.435 1.00 93.31 103 PRO A CA 1
ATOM 785 C C . PRO A 1 103 ? 6.829 0.715 16.412 1.00 93.31 103 PRO A C 1
ATOM 787 O O . PRO A 1 103 ? 6.759 1.681 17.179 1.00 93.31 103 PRO A O 1
ATOM 790 N N . GLU A 1 104 ? 7.888 -0.092 16.384 1.00 90.44 104 GLU A N 1
ATOM 791 C CA . GLU A 1 104 ? 8.996 0.026 17.340 1.00 90.44 104 GLU A CA 1
ATOM 792 C C . GLU A 1 104 ? 9.936 1.191 16.990 1.00 90.44 104 GLU A C 1
ATOM 794 O O . GLU A 1 104 ? 10.306 1.992 17.856 1.00 90.44 104 GLU A O 1
ATOM 799 N N . GLU A 1 105 ? 10.292 1.326 15.712 1.00 91.81 105 GLU A N 1
ATOM 800 C CA . GLU A 1 105 ? 11.292 2.283 15.220 1.00 91.81 105 GLU A CA 1
ATOM 801 C C . GLU A 1 105 ? 10.649 3.541 14.609 1.00 91.81 105 GLU A C 1
ATOM 803 O O . GLU A 1 105 ? 10.786 3.824 13.418 1.00 91.81 105 GLU A O 1
ATOM 808 N N . ILE A 1 106 ? 9.917 4.308 15.427 1.00 96.12 106 ILE A N 1
ATOM 809 C CA . ILE A 1 106 ? 9.272 5.560 14.993 1.00 96.12 106 ILE A CA 1
ATOM 810 C C . ILE A 1 106 ? 10.301 6.691 14.862 1.00 96.12 106 ILE A C 1
ATOM 812 O O . ILE A 1 106 ? 10.881 7.144 15.848 1.00 96.12 106 ILE A O 1
ATOM 816 N N . GLU A 1 107 ? 10.431 7.223 13.649 1.00 97.19 107 GLU A N 1
ATOM 817 C CA . GLU A 1 107 ? 11.234 8.407 13.328 1.00 97.19 107 GLU A CA 1
ATOM 818 C C . GLU A 1 107 ? 10.454 9.706 13.551 1.00 97.19 107 GLU A C 1
ATOM 820 O O . GLU A 1 107 ? 10.994 10.707 14.027 1.00 97.19 107 GLU A O 1
ATOM 825 N N . ASN A 1 108 ? 9.165 9.715 13.197 1.00 96.94 108 ASN A N 1
ATOM 826 C CA . ASN A 1 108 ? 8.345 10.917 13.277 1.00 96.94 108 ASN A CA 1
ATOM 827 C C . ASN A 1 108 ? 6.861 10.596 13.472 1.00 96.94 108 ASN A C 1
ATOM 829 O O . ASN A 1 108 ? 6.342 9.601 12.971 1.00 96.94 108 ASN A O 1
ATOM 833 N N . LEU A 1 109 ? 6.161 11.490 14.166 1.00 96.31 109 LEU A N 1
ATOM 834 C CA . LEU A 1 109 ? 4.725 11.414 14.389 1.00 96.31 109 LEU A CA 1
ATOM 835 C C . LEU A 1 109 ? 4.124 12.818 14.300 1.00 96.31 109 LEU A C 1
ATOM 837 O O . LEU A 1 109 ? 4.450 13.702 15.092 1.00 96.31 109 LEU A O 1
ATOM 841 N N . THR A 1 110 ? 3.242 13.026 13.325 1.00 97.50 110 THR A N 1
ATOM 842 C CA . THR A 1 110 ? 2.656 14.340 13.033 1.00 97.50 110 THR A CA 1
ATOM 843 C C . THR A 1 110 ? 1.195 14.225 12.615 1.00 97.50 110 THR A C 1
ATOM 845 O O . THR A 1 110 ? 0.758 13.182 12.139 1.00 97.50 110 THR A O 1
ATOM 848 N N . TYR A 1 111 ? 0.433 15.307 12.767 1.00 96.81 111 TYR A N 1
ATOM 849 C CA . TYR A 1 111 ? -0.924 15.408 12.232 1.00 96.81 111 TYR A CA 1
ATOM 850 C C . TYR A 1 111 ? -0.926 16.211 10.927 1.00 96.81 111 TYR A C 1
ATOM 852 O O . TYR A 1 111 ? -0.328 17.285 10.854 1.00 96.81 111 TYR A O 1
ATOM 860 N N . LEU A 1 112 ? -1.626 15.697 9.917 1.00 93.38 112 LEU A N 1
ATOM 861 C CA . LEU A 1 112 ? -1.876 16.334 8.624 1.00 93.38 112 LEU A CA 1
ATOM 862 C C . LEU A 1 112 ? -3.384 16.314 8.369 1.00 93.38 112 LEU A C 1
ATOM 864 O O . LEU A 1 112 ? -3.946 15.242 8.167 1.00 93.38 112 LEU A O 1
ATOM 868 N N . ASP A 1 113 ? -4.035 17.479 8.409 1.00 89.75 113 ASP A N 1
ATOM 869 C CA . ASP A 1 113 ? -5.473 17.629 8.129 1.00 89.75 113 ASP A CA 1
ATOM 870 C C . ASP A 1 113 ? -6.342 16.576 8.855 1.00 89.75 113 ASP A C 1
ATOM 872 O O . ASP A 1 113 ? -7.057 15.783 8.244 1.00 89.75 113 ASP A O 1
ATOM 876 N N . ASP A 1 114 ? -6.212 16.534 10.187 1.00 92.19 114 ASP A N 1
ATOM 877 C CA . ASP A 1 114 ? -6.840 15.582 11.123 1.00 92.19 114 ASP A CA 1
ATOM 878 C C . ASP A 1 114 ? -6.404 14.109 11.001 1.00 92.19 114 ASP A C 1
ATOM 880 O O . ASP A 1 114 ? -6.773 13.288 11.843 1.00 92.19 114 ASP A O 1
ATOM 884 N N . SER A 1 115 ? -5.574 13.760 10.019 1.00 96.06 115 SER A N 1
ATOM 885 C CA . SER A 1 115 ? -5.004 12.419 9.881 1.00 96.06 115 SER A CA 1
ATOM 886 C C . SER A 1 115 ? -3.683 12.306 10.635 1.00 96.06 115 SER A C 1
ATOM 888 O O . SER A 1 115 ? -2.860 13.222 10.615 1.00 96.06 115 SER A O 1
ATOM 890 N N . LEU A 1 116 ? -3.462 11.176 11.300 1.00 96.81 116 LEU A N 1
ATOM 891 C CA . LEU A 1 116 ? -2.199 10.890 11.974 1.00 96.81 116 LEU A CA 1
ATOM 892 C C . LEU A 1 116 ? -1.226 10.279 10.965 1.00 96.81 116 LEU A C 1
ATOM 894 O O . LEU A 1 116 ? -1.502 9.214 10.422 1.00 96.81 116 LEU A O 1
ATOM 898 N N . GLN A 1 117 ? -0.091 10.927 10.726 1.00 97.88 117 GLN A N 1
ATOM 899 C CA . GLN A 1 117 ? 1.017 10.356 9.970 1.00 97.88 117 GLN A CA 1
ATOM 900 C C . GLN A 1 117 ? 2.091 9.847 10.933 1.00 97.88 117 GLN A C 1
ATOM 902 O O . GLN A 1 117 ? 2.587 10.601 11.773 1.00 97.88 117 GLN A O 1
ATOM 907 N N . ILE A 1 118 ? 2.480 8.587 10.769 1.00 97.50 118 ILE A N 1
ATOM 908 C CA . ILE A 1 118 ? 3.576 7.939 11.492 1.00 97.50 118 ILE A CA 1
ATOM 909 C C . ILE A 1 118 ? 4.645 7.566 10.462 1.00 97.50 118 ILE A C 1
ATOM 911 O O . ILE A 1 118 ? 4.332 6.927 9.458 1.00 97.50 118 ILE A O 1
ATOM 915 N N . GLU A 1 119 ? 5.885 7.992 10.680 1.00 97.75 119 GLU A N 1
ATOM 916 C CA . GLU A 1 119 ? 7.044 7.585 9.881 1.00 97.75 119 GLU A CA 1
ATOM 917 C C . GLU A 1 119 ? 7.900 6.621 10.716 1.00 97.75 119 GLU A C 1
ATOM 919 O O . GLU A 1 119 ? 8.301 6.981 11.823 1.00 97.75 119 GLU A O 1
ATOM 924 N N . PHE A 1 120 ? 8.137 5.404 10.223 1.00 97.38 120 PHE A N 1
ATOM 925 C CA . PHE A 1 120 ? 8.862 4.337 10.932 1.00 97.38 120 PHE A CA 1
ATOM 926 C C . PHE A 1 120 ? 9.528 3.361 9.951 1.00 97.38 120 PHE A C 1
ATOM 928 O O . PHE A 1 120 ? 9.150 3.321 8.778 1.00 97.38 120 PHE A O 1
ATOM 935 N N . TYR A 1 121 ? 10.510 2.582 10.405 1.00 96.25 121 TYR A N 1
ATOM 936 C CA . TYR A 1 121 ? 11.156 1.558 9.574 1.00 96.25 121 TYR A CA 1
ATOM 937 C C . TYR A 1 121 ? 10.397 0.227 9.600 1.00 96.25 121 TYR A C 1
ATOM 939 O O . TYR A 1 121 ? 9.960 -0.229 10.649 1.00 96.25 121 TYR A O 1
ATOM 947 N N . ALA A 1 122 ? 10.240 -0.384 8.425 1.00 94.12 122 ALA A N 1
ATOM 948 C CA . ALA A 1 122 ? 9.759 -1.758 8.265 1.00 94.12 122 ALA A CA 1
ATOM 949 C C . ALA A 1 122 ? 10.869 -2.783 8.614 1.00 94.12 122 ALA A C 1
ATOM 951 O O . ALA A 1 122 ? 12.049 -2.413 8.602 1.00 94.12 122 ALA A O 1
ATOM 952 N N . PRO A 1 123 ? 10.541 -4.069 8.863 1.00 95.56 123 PRO A N 1
ATOM 953 C CA . PRO A 1 123 ? 9.223 -4.714 8.789 1.00 95.56 123 PRO A CA 1
ATOM 954 C C . PRO A 1 123 ? 8.369 -4.524 10.047 1.00 95.56 123 PRO A C 1
ATOM 956 O O . PRO A 1 123 ? 8.893 -4.516 11.152 1.00 95.56 123 PRO A O 1
ATOM 959 N N . GLU A 1 124 ? 7.050 -4.437 9.871 1.00 96.69 124 GLU A N 1
ATOM 960 C CA . GLU A 1 124 ? 6.081 -4.258 10.964 1.00 96.69 124 GLU A CA 1
ATOM 961 C C . GLU A 1 124 ? 4.739 -4.927 10.632 1.00 96.69 124 GLU A C 1
ATOM 963 O O . GLU A 1 124 ? 4.309 -4.937 9.476 1.00 96.69 124 GLU A O 1
ATOM 968 N N . GLU A 1 125 ? 4.036 -5.432 11.647 1.00 96.81 125 GLU A N 1
ATOM 969 C CA . GLU A 1 125 ? 2.643 -5.876 11.521 1.00 96.81 125 GLU A CA 1
ATOM 970 C C . GLU A 1 125 ? 1.702 -4.766 11.996 1.00 96.81 125 GLU A C 1
ATOM 972 O O . GLU A 1 125 ? 1.776 -4.291 13.131 1.00 96.81 125 GLU A O 1
ATOM 977 N N . ILE A 1 126 ? 0.796 -4.335 11.119 1.00 97.69 126 ILE A N 1
ATOM 978 C CA . ILE A 1 126 ? -0.133 -3.247 11.411 1.00 97.69 126 ILE A CA 1
ATOM 979 C C . ILE A 1 126 ? -1.488 -3.828 11.771 1.00 97.69 126 ILE A C 1
ATOM 981 O O . ILE A 1 126 ? -2.226 -4.257 10.890 1.00 97.69 126 ILE A O 1
ATOM 985 N N . GLU A 1 127 ? -1.851 -3.769 13.051 1.00 98.00 127 GLU A N 1
ATOM 986 C CA . GLU A 1 127 ? -3.188 -4.120 13.530 1.00 98.00 127 GLU A CA 1
ATOM 987 C C . GLU A 1 127 ? -4.015 -2.873 13.850 1.00 98.00 127 GLU A C 1
ATOM 989 O O . GLU A 1 127 ? -3.539 -1.937 14.501 1.00 98.00 127 GLU A O 1
ATOM 994 N N . TYR A 1 128 ? -5.285 -2.852 13.445 1.00 98.06 128 TYR A N 1
ATOM 995 C CA . TYR A 1 128 ? -6.180 -1.730 13.714 1.00 98.06 128 TYR A CA 1
ATOM 996 C C . TYR A 1 128 ? -7.659 -2.122 13.761 1.00 98.06 128 TYR A C 1
ATOM 998 O O . TYR A 1 128 ? -8.093 -3.168 13.278 1.00 98.06 128 TYR A O 1
ATOM 1006 N N . VAL A 1 129 ? -8.469 -1.223 14.322 1.00 97.69 129 VAL A N 1
ATOM 1007 C CA . VAL A 1 129 ? -9.934 -1.293 14.279 1.00 97.69 129 VAL A CA 1
ATOM 1008 C C . VAL A 1 129 ? -10.530 0.019 13.791 1.00 97.69 129 VAL A C 1
ATOM 1010 O O . VAL A 1 129 ? -9.989 1.103 14.017 1.00 97.69 129 VAL A O 1
ATOM 1013 N N . VAL A 1 130 ? -11.698 -0.072 13.157 1.00 96.81 130 VAL A N 1
ATOM 1014 C CA . VAL A 1 130 ? -12.470 1.099 12.730 1.00 96.81 130 VAL A CA 1
ATOM 1015 C C . VAL A 1 130 ? -13.475 1.465 13.819 1.00 96.81 130 VAL A C 1
ATOM 1017 O O . VAL A 1 130 ? -14.364 0.684 14.175 1.00 9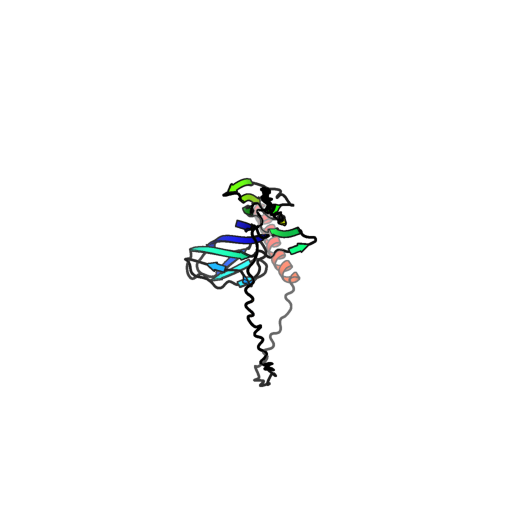6.81 130 VAL A O 1
ATOM 1020 N N . ARG A 1 131 ? -13.371 2.682 14.356 1.00 93.00 131 ARG A N 1
ATOM 1021 C CA . ARG A 1 131 ? -14.334 3.219 15.319 1.00 93.00 131 ARG A CA 1
ATOM 1022 C C . ARG A 1 131 ? -15.705 3.363 14.655 1.00 93.00 131 ARG A C 1
ATOM 1024 O O . ARG A 1 131 ? -15.885 4.158 13.735 1.00 93.00 131 ARG A O 1
ATOM 1031 N N . LYS A 1 132 ? -16.720 2.695 15.209 1.00 83.75 132 LYS A N 1
ATOM 1032 C CA . LYS A 1 132 ? -18.122 2.948 14.847 1.00 83.75 132 LYS A CA 1
ATOM 1033 C C . LYS A 1 132 ? -18.525 4.351 15.304 1.00 83.75 132 LYS A C 1
ATOM 1035 O O . LYS A 1 132 ? -18.447 4.659 16.495 1.00 83.75 132 LYS A O 1
ATOM 1040 N N . ARG A 1 133 ? -18.978 5.206 14.381 1.00 71.62 133 ARG A N 1
ATOM 1041 C CA . ARG A 1 133 ? -19.649 6.456 14.762 1.00 71.62 133 ARG A CA 1
ATOM 1042 C C . ARG A 1 133 ? -20.980 6.103 15.419 1.00 71.62 133 ARG A C 1
ATOM 1044 O O . ARG A 1 133 ? -21.829 5.468 14.802 1.00 71.62 133 ARG A O 1
ATOM 1051 N N . VAL A 1 134 ? -21.155 6.520 16.667 1.00 64.88 134 VAL A N 1
ATOM 1052 C CA . VAL A 1 134 ? -22.476 6.571 17.290 1.00 64.88 134 VAL A CA 1
ATOM 1053 C C . VAL A 1 134 ? -23.060 7.919 16.901 1.00 64.88 134 VAL A C 1
ATOM 1055 O O . VAL A 1 134 ? -22.636 8.952 17.417 1.00 64.88 134 VAL A O 1
ATOM 1058 N N . GLU A 1 135 ? -23.976 7.932 15.938 1.00 63.84 135 GLU A N 1
ATOM 1059 C CA . GLU A 1 135 ? -24.757 9.133 15.666 1.00 63.84 135 GLU A CA 1
ATOM 1060 C C . GLU A 1 135 ? -25.692 9.371 16.852 1.00 63.84 135 GLU A C 1
ATOM 1062 O O . GLU A 1 135 ? -26.694 8.679 17.035 1.00 63.84 135 GLU A O 1
ATOM 1067 N N . THR A 1 136 ? -25.357 10.346 17.694 1.00 51.28 136 THR A N 1
ATOM 1068 C CA . THR A 1 136 ? -26.288 10.851 18.698 1.00 51.28 136 THR A CA 1
ATOM 1069 C C . THR A 1 136 ? -27.395 11.590 17.953 1.00 51.28 136 THR A C 1
ATOM 1071 O O . THR A 1 136 ? -27.246 12.760 17.606 1.00 51.28 136 THR A O 1
ATOM 1074 N N . GLN A 1 137 ? -28.509 10.913 17.667 1.00 49.56 137 GLN A N 1
ATOM 1075 C CA . GLN A 1 137 ? -29.721 11.598 17.228 1.00 49.56 137 GLN A CA 1
ATOM 1076 C C . GLN A 1 137 ? -30.190 12.505 18.369 1.00 49.56 137 GLN A C 1
ATOM 1078 O O . GLN A 1 137 ? -30.814 12.055 19.329 1.00 49.56 137 GLN A O 1
ATOM 1083 N N . THR A 1 138 ? -29.894 13.799 18.272 1.00 51.28 138 THR A N 1
ATOM 1084 C CA . THR A 1 138 ? -30.560 14.817 19.083 1.00 51.28 138 THR A CA 1
ATOM 1085 C C . THR A 1 138 ? -32.025 14.852 18.655 1.00 51.28 138 THR A C 1
ATOM 1087 O O . THR A 1 138 ? -32.391 15.551 17.711 1.00 51.28 138 THR A O 1
ATOM 1090 N N . GLN A 1 139 ? -32.883 14.078 19.326 1.00 49.91 139 GLN A N 1
ATOM 1091 C CA . GLN A 1 139 ? -34.323 14.299 19.252 1.00 49.91 139 GLN A CA 1
ATOM 1092 C C . GLN A 1 139 ? -34.613 15.671 19.860 1.00 49.91 139 GLN A C 1
ATOM 1094 O O . GLN A 1 139 ? -34.611 15.847 21.078 1.00 49.91 139 GLN A O 1
ATOM 1099 N N . VAL A 1 140 ? -34.879 16.656 19.006 1.00 51.16 140 VAL A N 1
ATOM 1100 C CA . VAL A 1 140 ? -35.533 17.890 19.434 1.00 51.16 140 VAL A CA 1
ATOM 1101 C C . VAL A 1 140 ? -36.976 17.514 19.765 1.00 51.16 140 VAL A C 1
ATOM 1103 O O . VAL A 1 140 ? -37.826 17.420 18.883 1.00 51.16 140 VAL A O 1
ATOM 1106 N N . GLN A 1 141 ? -37.253 17.238 21.041 1.00 46.16 141 GLN A N 1
ATOM 1107 C CA . GLN A 1 141 ? -38.623 17.176 21.540 1.00 46.16 141 GLN A CA 1
ATOM 1108 C C . GLN A 1 141 ? -39.241 18.565 21.364 1.00 46.16 141 GLN A C 1
ATOM 1110 O O . GLN A 1 141 ? -38.941 19.500 22.105 1.00 46.16 141 GLN A O 1
ATOM 1115 N N . ALA A 1 142 ? -40.088 18.717 20.348 1.00 52.34 142 ALA A N 1
ATOM 1116 C CA . ALA A 1 142 ? -40.941 19.884 20.220 1.00 52.34 142 ALA A CA 1
ATOM 1117 C C . ALA A 1 142 ? -41.965 19.856 21.364 1.00 52.34 142 ALA A C 1
ATOM 1119 O O . ALA A 1 142 ? -42.937 19.104 21.323 1.00 52.34 142 ALA A O 1
ATOM 1120 N N . THR A 1 143 ? -41.747 20.662 22.403 1.00 45.56 143 THR A N 1
ATOM 1121 C CA . THR A 1 143 ? -42.733 20.872 23.467 1.00 45.56 143 THR A CA 1
ATOM 1122 C C . THR A 1 143 ? -43.934 21.607 22.878 1.00 45.56 143 THR A C 1
ATOM 1124 O O . THR A 1 143 ? -43.904 22.823 22.685 1.00 45.56 143 THR A O 1
ATOM 1127 N N . THR A 1 144 ? -45.003 20.880 22.558 1.00 46.12 144 THR A N 1
ATOM 1128 C CA . THR A 1 144 ? -46.261 21.483 22.115 1.00 46.12 144 THR A CA 1
ATOM 1129 C C . THR A 1 144 ? -46.917 22.176 23.309 1.00 46.12 144 THR A C 1
ATOM 1131 O O . THR A 1 144 ? -47.394 21.534 24.244 1.00 46.12 144 THR A O 1
ATOM 1134 N N . ARG A 1 145 ? -46.920 23.511 23.303 1.00 51.50 145 ARG A N 1
ATOM 1135 C CA . ARG A 1 145 ? -47.683 24.319 24.258 1.00 51.50 145 ARG A CA 1
ATOM 1136 C C . ARG A 1 145 ? -49.170 24.104 23.976 1.00 51.50 145 ARG A C 1
ATOM 1138 O O . ARG A 1 145 ? -49.660 24.505 22.928 1.00 51.50 145 ARG A O 1
ATOM 1145 N N . SER A 1 146 ? -49.872 23.460 24.903 1.00 42.00 146 SER A N 1
ATOM 1146 C CA . SER A 1 146 ? -51.331 23.346 24.848 1.00 42.00 146 SER A CA 1
ATOM 1147 C C . SER A 1 146 ? -51.946 24.705 25.184 1.00 42.00 146 SER A C 1
ATOM 1149 O O . SER A 1 146 ? -51.855 25.160 26.324 1.00 42.00 146 SER A O 1
ATOM 1151 N N . GLU A 1 147 ? -52.538 25.376 24.198 1.00 52.25 147 GLU A N 1
ATOM 1152 C CA . GLU A 1 147 ? -53.480 26.466 24.451 1.00 52.25 147 GLU A CA 1
ATOM 1153 C C . GLU A 1 147 ? -54.864 25.867 24.710 1.00 52.25 147 GLU A C 1
ATOM 1155 O O . GLU A 1 147 ? -55.445 25.192 23.863 1.00 52.25 147 GLU A O 1
ATOM 1160 N N . THR A 1 148 ? -55.388 26.093 25.914 1.00 42.56 148 THR A N 1
ATOM 1161 C CA . THR A 1 148 ? -56.755 25.724 26.284 1.00 42.56 148 THR A CA 1
ATOM 1162 C C . THR A 1 148 ? -57.730 26.692 25.615 1.00 42.56 148 THR A C 1
ATOM 1164 O O . THR A 1 148 ? -57.927 27.809 26.094 1.00 42.56 148 THR A O 1
ATOM 1167 N N . THR A 1 149 ? -58.353 26.275 24.514 1.00 42.47 149 THR A N 1
ATOM 1168 C CA . THR A 1 149 ? -59.461 27.007 23.885 1.00 42.47 149 THR A CA 1
ATOM 1169 C C . THR A 1 149 ? -60.789 26.577 24.512 1.00 42.47 149 THR A C 1
ATOM 1171 O O . THR A 1 149 ? -61.156 25.404 24.495 1.00 42.47 149 THR A O 1
ATOM 1174 N N . ILE A 1 150 ? -61.511 27.536 25.089 1.00 37.91 150 ILE A N 1
ATOM 1175 C CA . ILE A 1 150 ? -62.861 27.357 25.644 1.00 37.91 150 ILE A CA 1
ATOM 1176 C C . ILE A 1 150 ? -63.857 27.254 24.469 1.00 37.91 150 ILE A C 1
ATOM 1178 O O . ILE A 1 150 ? -63.796 28.108 23.582 1.00 37.91 150 ILE A O 1
ATOM 1182 N N . PRO A 1 151 ? -64.763 26.259 24.411 1.00 36.81 151 PRO A N 1
ATOM 1183 C CA . PRO A 1 151 ? -65.639 26.076 23.255 1.00 36.81 151 PRO A CA 1
ATOM 1184 C C . PRO A 1 151 ? -66.790 27.091 23.237 1.00 36.81 151 PRO A C 1
ATOM 1186 O O . PRO A 1 151 ? -67.599 27.153 24.163 1.00 36.81 151 PRO A O 1
ATOM 1189 N N . MET A 1 152 ? -66.897 27.851 22.144 1.00 38.50 152 MET A N 1
ATOM 1190 C CA . MET A 1 152 ? -68.120 28.563 21.777 1.00 38.50 152 MET A CA 1
ATOM 1191 C C . MET A 1 152 ? -68.994 27.612 20.956 1.00 38.50 152 MET A C 1
ATOM 1193 O O . MET A 1 152 ? -68.598 27.150 19.889 1.00 38.50 152 MET A O 1
ATOM 1197 N N . ILE A 1 153 ? -70.171 27.294 21.488 1.00 44.19 153 ILE A N 1
ATOM 1198 C CA . ILE A 1 153 ? -71.177 26.461 20.831 1.00 44.19 153 ILE A CA 1
ATOM 1199 C C . ILE A 1 153 ? -71.971 27.359 19.880 1.00 44.19 153 ILE A C 1
ATOM 1201 O O . ILE A 1 153 ? -72.661 28.270 20.333 1.00 44.19 153 ILE A O 1
ATOM 1205 N N . VAL A 1 154 ? -71.905 27.081 18.578 1.00 39.88 154 VAL A N 1
ATOM 1206 C CA . VAL A 1 154 ? -72.899 27.534 17.595 1.00 39.88 154 VAL A CA 1
ATOM 1207 C C . VAL A 1 154 ? -73.272 26.334 16.728 1.00 39.88 154 VAL A C 1
ATOM 1209 O O . VAL A 1 154 ? -72.416 25.558 16.312 1.00 39.88 154 VAL A O 1
ATOM 1212 N N . ALA A 1 155 ? -74.578 26.150 16.565 1.00 37.47 155 ALA A N 1
ATOM 1213 C CA . ALA A 1 155 ? -75.222 24.982 15.995 1.00 37.47 155 ALA A CA 1
ATOM 1214 C C . ALA A 1 155 ? -75.202 24.961 14.455 1.00 37.47 155 ALA A C 1
ATOM 1216 O O . ALA A 1 155 ? -75.354 26.001 13.824 1.00 37.47 155 ALA A O 1
ATOM 1217 N N . THR A 1 156 ? -75.091 23.732 13.934 1.00 35.94 156 THR A N 1
ATOM 1218 C CA . THR A 1 156 ? -75.763 23.142 12.759 1.00 35.94 156 THR A CA 1
ATOM 1219 C C . THR A 1 156 ? -75.699 23.868 11.411 1.00 35.94 156 THR A C 1
ATOM 1221 O O . THR A 1 156 ? -76.356 24.879 11.216 1.00 35.94 156 THR A O 1
ATOM 1224 N N . GLU A 1 157 ? -75.065 23.219 10.428 1.00 38.59 157 GLU A N 1
ATOM 1225 C CA . GLU A 1 157 ? -75.785 22.598 9.300 1.00 38.59 157 GLU A CA 1
ATOM 1226 C C . GLU A 1 157 ? -74.934 21.485 8.665 1.00 38.59 157 GLU A C 1
ATOM 1228 O O . GLU A 1 157 ? -73.736 21.638 8.430 1.00 38.59 157 GLU A O 1
ATOM 1233 N N . GLU A 1 158 ? -75.558 20.322 8.470 1.00 44.72 158 GLU A N 1
ATOM 1234 C CA . GLU A 1 158 ? -74.979 19.157 7.807 1.00 44.72 158 GLU A CA 1
ATOM 1235 C C . GLU A 1 158 ? -74.835 19.414 6.305 1.00 44.72 158 GLU A C 1
ATOM 1237 O O . GLU A 1 158 ? -75.756 19.896 5.645 1.00 44.72 158 GLU A O 1
ATOM 1242 N N . THR A 1 159 ? -73.712 19.007 5.716 1.00 36.06 159 THR A N 1
ATOM 1243 C CA . THR A 1 159 ? -73.676 18.707 4.281 1.00 36.06 159 THR A CA 1
ATOM 1244 C C . THR A 1 159 ? -72.783 17.498 4.044 1.00 36.06 159 THR A C 1
ATOM 1246 O O . THR A 1 159 ? -71.565 17.539 4.199 1.00 36.06 159 THR A O 1
ATOM 1249 N N . THR A 1 160 ? -73.436 16.389 3.715 1.00 38.19 160 THR A N 1
ATOM 1250 C CA . THR A 1 160 ? -72.842 15.129 3.279 1.00 38.19 160 THR A CA 1
ATOM 1251 C C . THR A 1 160 ? -72.325 15.272 1.849 1.00 38.19 160 THR A C 1
ATOM 1253 O O . THR A 1 160 ? -73.106 15.597 0.957 1.00 38.19 160 THR A O 1
ATOM 1256 N N . THR A 1 161 ? -71.056 14.936 1.605 1.00 39.75 161 THR A N 1
ATOM 1257 C CA . THR A 1 161 ? -70.572 14.662 0.245 1.00 39.75 161 THR A CA 1
ATOM 1258 C C . THR A 1 161 ? -69.740 13.385 0.237 1.00 39.75 161 THR A C 1
ATOM 1260 O O . THR A 1 161 ? -68.633 13.323 0.765 1.00 39.75 161 THR A O 1
ATOM 1263 N N . THR A 1 162 ? -70.330 12.351 -0.353 1.00 42.78 162 THR A N 1
ATOM 1264 C CA . THR A 1 162 ? -69.745 11.055 -0.704 1.00 42.78 162 THR A CA 1
ATOM 1265 C C . THR A 1 162 ? -68.777 11.220 -1.878 1.00 42.78 162 THR A C 1
ATOM 1267 O O . THR A 1 162 ? -69.138 11.846 -2.872 1.00 42.78 162 THR A O 1
ATOM 1270 N N . SER A 1 163 ? -67.586 10.620 -1.817 1.00 39.78 163 SER A N 1
ATOM 1271 C CA . SER A 1 163 ? -66.776 10.365 -3.015 1.00 39.78 163 SER A CA 1
ATOM 1272 C C . SER A 1 163 ? -66.025 9.044 -2.890 1.00 39.78 163 SER A C 1
ATOM 1274 O O . SER A 1 163 ? -65.593 8.656 -1.809 1.00 39.78 163 SER A O 1
ATOM 1276 N N . VAL A 1 164 ? -65.976 8.356 -4.024 1.00 41.31 164 VAL A N 1
ATOM 1277 C CA . VAL A 1 164 ? -65.902 6.909 -4.219 1.00 41.31 164 VAL A CA 1
ATOM 1278 C C . VAL A 1 164 ? -64.458 6.416 -4.329 1.00 41.31 164 VAL A C 1
ATOM 1280 O O . VAL A 1 164 ? -63.596 7.085 -4.890 1.00 41.31 164 VAL A O 1
ATOM 1283 N N . GLU A 1 165 ? -64.242 5.224 -3.779 1.00 45.34 165 GLU A N 1
ATOM 1284 C CA . GLU A 1 165 ? -63.063 4.367 -3.888 1.00 45.34 165 GLU A CA 1
ATOM 1285 C C . GLU A 1 165 ? -62.911 3.829 -5.320 1.00 45.34 165 GLU A C 1
ATOM 1287 O O . GLU A 1 165 ? -63.831 3.202 -5.847 1.00 45.34 165 GLU A O 1
ATOM 1292 N N . GLU A 1 166 ? -61.752 4.044 -5.947 1.00 39.81 166 GLU A N 1
ATOM 1293 C CA . GLU A 1 166 ? -61.418 3.430 -7.234 1.00 39.81 166 GLU A CA 1
ATOM 1294 C C . GLU A 1 166 ? -60.273 2.428 -7.053 1.00 39.81 166 GLU A C 1
ATOM 1296 O O . GLU A 1 166 ? -59.121 2.775 -6.788 1.00 39.81 166 GLU A O 1
ATOM 1301 N N . ALA A 1 167 ? -60.633 1.153 -7.180 1.00 39.41 167 ALA A N 1
ATOM 1302 C CA . ALA A 1 167 ? -59.726 0.031 -7.330 1.00 39.41 167 ALA A CA 1
ATOM 1303 C C . ALA A 1 167 ? -59.490 -0.236 -8.821 1.00 39.41 167 ALA A C 1
ATOM 1305 O O . ALA A 1 167 ? -60.436 -0.244 -9.607 1.00 39.41 167 ALA A O 1
ATOM 1306 N N . THR A 1 168 ? -58.263 -0.574 -9.222 1.00 33.91 168 THR A N 1
ATOM 1307 C CA . THR A 1 168 ? -58.040 -1.335 -10.463 1.00 33.91 168 THR A CA 1
ATOM 1308 C C . THR A 1 168 ? -56.856 -2.292 -10.325 1.00 33.91 168 THR A C 1
ATOM 1310 O O . THR A 1 168 ? -55.843 -2.000 -9.693 1.00 33.91 168 THR A O 1
ATOM 1313 N N . ARG A 1 169 ? -57.063 -3.484 -10.893 1.00 34.75 169 ARG A N 1
ATOM 1314 C CA . ARG A 1 169 ? -56.297 -4.733 -10.807 1.00 34.75 169 ARG A CA 1
ATOM 1315 C C . ARG A 1 169 ? -55.469 -4.962 -12.080 1.00 34.75 169 ARG A C 1
ATOM 1317 O O . ARG A 1 169 ? -55.975 -4.725 -13.166 1.00 34.75 169 ARG A O 1
ATOM 1324 N N . THR A 1 170 ? -54.305 -5.590 -11.877 1.00 32.56 170 THR A N 1
ATOM 1325 C CA . THR A 1 170 ? -53.654 -6.672 -12.660 1.00 32.56 170 THR A CA 1
ATOM 1326 C C . THR A 1 170 ? -53.281 -6.460 -14.135 1.00 32.56 170 THR A C 1
ATOM 1328 O O . THR A 1 170 ? -54.152 -6.355 -14.983 1.00 32.56 170 THR A O 1
ATOM 1331 N N . GLU A 1 171 ? -52.003 -6.719 -14.450 1.00 42.69 171 GLU A N 1
ATOM 1332 C CA . GLU A 1 171 ? -51.658 -7.713 -15.480 1.00 42.69 171 GLU A CA 1
ATOM 1333 C C . GLU A 1 171 ? -50.354 -8.472 -15.172 1.00 42.69 171 GLU A C 1
ATOM 1335 O O . GLU A 1 171 ? -49.503 -8.031 -14.402 1.00 42.69 171 GLU A O 1
ATOM 1340 N N . THR A 1 172 ? -50.288 -9.689 -15.710 1.00 31.30 172 THR A N 1
ATOM 1341 C CA . THR A 1 172 ? -49.368 -10.801 -15.439 1.00 31.30 172 THR A CA 1
ATOM 1342 C C . THR A 1 172 ? -48.544 -11.111 -16.695 1.00 31.30 172 THR A C 1
ATOM 1344 O O . THR A 1 172 ? -49.076 -11.034 -17.794 1.00 31.30 172 THR A O 1
ATOM 1347 N N . GLY A 1 173 ? -47.294 -11.562 -16.532 1.00 34.97 173 GLY A N 1
ATOM 1348 C CA . GLY A 1 173 ? -46.503 -12.280 -17.555 1.00 34.97 173 GLY A CA 1
ATOM 1349 C C . GLY A 1 173 ? -45.030 -12.362 -17.123 1.00 34.97 173 GLY A C 1
ATOM 1350 O O . GLY A 1 173 ? -44.390 -11.330 -16.993 1.00 34.97 173 GLY A O 1
ATOM 1351 N N . THR A 1 174 ? -44.490 -13.478 -16.617 1.00 31.98 174 THR A N 1
ATOM 1352 C CA . THR A 1 174 ? -44.145 -14.781 -17.240 1.00 31.98 174 THR A CA 1
ATOM 1353 C C . THR A 1 174 ? -42.926 -14.727 -18.183 1.00 31.98 174 THR A C 1
ATOM 1355 O O . THR A 1 174 ? -43.046 -14.413 -19.358 1.00 31.98 174 THR A O 1
ATOM 1358 N N . THR A 1 175 ? -41.781 -15.116 -17.601 1.00 32.56 175 THR A N 1
ATOM 1359 C CA . THR A 1 175 ? -40.687 -15.992 -18.091 1.00 32.56 175 THR A CA 1
ATOM 1360 C C . THR A 1 175 ? -39.906 -15.670 -19.376 1.00 32.56 175 THR A C 1
ATOM 1362 O O . THR A 1 175 ? -40.404 -15.858 -20.479 1.00 32.56 175 THR A O 1
ATOM 1365 N N . ALA A 1 176 ? -38.591 -15.446 -19.220 1.00 37.16 176 ALA A N 1
ATOM 1366 C CA . ALA A 1 176 ? -37.557 -16.054 -20.072 1.00 37.16 176 ALA A CA 1
ATOM 1367 C C . ALA A 1 176 ? -36.212 -16.147 -19.319 1.00 37.16 176 ALA A C 1
ATOM 1369 O O . ALA A 1 176 ? -35.524 -15.155 -19.093 1.00 37.16 176 ALA A O 1
ATOM 1370 N N . THR A 1 177 ? -35.857 -17.368 -18.920 1.00 29.50 177 THR A N 1
ATOM 1371 C CA . THR A 1 177 ? -34.529 -17.771 -18.449 1.00 29.50 177 THR A CA 1
ATOM 1372 C C . THR A 1 177 ? -33.678 -18.094 -19.675 1.00 29.50 177 THR A C 1
ATOM 1374 O O . THR A 1 177 ? -33.998 -19.035 -20.397 1.00 29.50 177 THR A O 1
ATOM 1377 N N . THR A 1 178 ? -32.593 -17.356 -19.911 1.00 29.66 178 THR A N 1
ATOM 1378 C CA . THR A 1 178 ? -31.601 -17.721 -20.935 1.00 29.66 178 THR A CA 1
ATOM 1379 C C . THR A 1 178 ? -30.398 -18.349 -20.247 1.00 29.66 178 THR A C 1
ATOM 1381 O O . THR A 1 178 ? -29.488 -17.667 -19.786 1.00 29.66 178 THR A O 1
ATOM 1384 N N . THR A 1 179 ? -30.418 -19.676 -20.147 1.00 30.92 179 THR A N 1
ATOM 1385 C CA . THR A 1 179 ? -29.261 -20.496 -19.786 1.00 30.92 179 THR A CA 1
ATOM 1386 C C . THR A 1 179 ? -28.459 -20.763 -21.058 1.00 30.92 179 THR A C 1
ATOM 1388 O O . THR A 1 179 ? -28.888 -21.538 -21.909 1.00 30.92 179 THR A O 1
ATOM 1391 N N . THR A 1 180 ? -27.298 -20.125 -21.210 1.00 30.75 180 THR A N 1
ATOM 1392 C CA . THR A 1 180 ? -26.356 -20.456 -22.288 1.00 30.75 180 THR A CA 1
ATOM 1393 C C . THR A 1 180 ? -25.484 -21.623 -21.842 1.00 30.75 180 THR A C 1
ATOM 1395 O O . THR A 1 180 ? -24.517 -21.461 -21.101 1.00 30.75 180 THR A O 1
ATOM 1398 N N . THR A 1 181 ? -25.845 -22.819 -22.295 1.00 31.05 181 THR A N 1
ATOM 1399 C CA . THR A 1 181 ? -25.010 -24.020 -22.243 1.00 31.05 181 THR A CA 1
ATOM 1400 C C . THR A 1 181 ? -24.015 -23.981 -23.405 1.00 31.05 181 THR A C 1
ATOM 1402 O O . THR A 1 181 ? -24.411 -24.078 -24.563 1.00 31.05 181 THR A O 1
ATOM 1405 N N . ILE A 1 182 ? -22.721 -23.862 -23.107 1.00 35.03 182 ILE A N 1
ATOM 1406 C CA . ILE A 1 182 ? -21.630 -24.119 -24.058 1.00 35.03 182 ILE A CA 1
ATOM 1407 C C . ILE A 1 182 ? -21.036 -25.498 -23.757 1.00 35.03 182 ILE A C 1
ATOM 1409 O O . ILE A 1 182 ? -20.336 -25.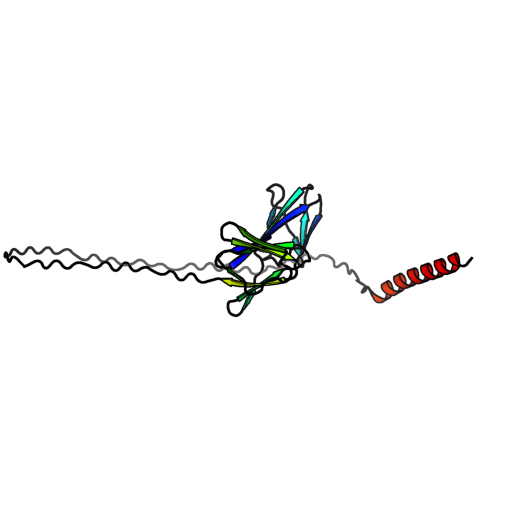687 -22.766 1.00 35.03 182 ILE A O 1
ATOM 1413 N N . SER A 1 183 ? -21.343 -26.475 -24.613 1.00 30.78 183 SER A N 1
ATOM 1414 C CA . SER A 1 183 ? -20.626 -27.753 -24.672 1.00 30.78 183 SER A CA 1
ATOM 1415 C C . SER A 1 183 ? -19.337 -27.605 -25.497 1.00 30.78 183 SER A C 1
ATOM 1417 O O . SER A 1 183 ? -19.360 -26.949 -26.542 1.00 30.78 183 SER A O 1
ATOM 1419 N N . PRO A 1 184 ? -18.221 -28.236 -25.087 1.00 35.81 184 PRO A N 1
ATOM 1420 C CA . PRO A 1 184 ? -16.959 -28.183 -25.816 1.00 35.81 184 PRO A CA 1
ATOM 1421 C C . PRO A 1 184 ? -16.974 -29.132 -27.025 1.00 35.81 184 PRO A C 1
ATOM 1423 O O . PRO A 1 184 ? -17.189 -30.334 -26.893 1.00 35.81 184 PRO A O 1
ATOM 1426 N N . SER A 1 185 ? -16.709 -28.588 -28.215 1.00 32.06 185 SER A N 1
ATOM 1427 C CA . SER A 1 185 ? -16.493 -29.350 -29.450 1.00 32.06 185 SER A CA 1
ATOM 1428 C C . SER A 1 185 ? -14.995 -29.510 -29.715 1.00 32.06 185 SER A C 1
ATOM 1430 O O . SER A 1 185 ? -14.300 -28.561 -30.078 1.00 32.06 185 SER A O 1
ATOM 1432 N N . THR A 1 186 ? -14.528 -30.747 -29.590 1.00 32.22 186 THR A N 1
ATOM 1433 C CA . THR A 1 186 ? -13.207 -31.262 -29.952 1.00 32.22 186 THR A CA 1
ATOM 1434 C C . THR A 1 186 ? -12.856 -31.032 -31.429 1.00 32.22 186 THR A C 1
ATOM 1436 O O . THR A 1 186 ? -13.496 -31.584 -32.322 1.00 32.22 186 THR A O 1
ATOM 1439 N N . LYS A 1 187 ? -11.754 -30.320 -31.694 1.00 35.56 187 LYS A N 1
ATOM 1440 C CA . LYS A 1 187 ? -10.894 -30.537 -32.872 1.00 35.56 187 LYS A CA 1
ATOM 1441 C C . LYS A 1 187 ? -9.432 -30.465 -32.437 1.00 35.56 187 LYS A C 1
ATOM 1443 O O . LYS A 1 187 ? -8.855 -29.390 -32.322 1.00 35.56 187 LYS A O 1
ATOM 1448 N N . ALA A 1 188 ? -8.854 -31.636 -32.188 1.00 29.81 188 ALA A N 1
ATOM 1449 C CA . ALA A 1 188 ? -7.426 -31.808 -31.976 1.00 29.81 188 ALA A CA 1
ATOM 1450 C C . ALA A 1 188 ? -6.681 -31.579 -33.300 1.00 29.81 188 ALA A C 1
ATOM 1452 O O . ALA A 1 188 ? -6.953 -32.248 -34.299 1.00 29.81 188 ALA A O 1
ATOM 1453 N N . LYS A 1 189 ? -5.734 -30.639 -33.303 1.00 32.56 189 LYS A N 1
ATOM 1454 C CA . LYS A 1 189 ? -4.693 -30.526 -34.324 1.00 32.56 189 LYS A CA 1
ATOM 1455 C C . LYS A 1 189 ? -3.372 -30.817 -33.621 1.00 32.56 189 LYS A C 1
ATOM 1457 O O . LYS A 1 189 ? -2.994 -30.096 -32.706 1.00 32.56 189 LYS A O 1
ATOM 1462 N N . ALA A 1 190 ? -2.746 -31.924 -34.007 1.00 31.34 190 ALA A N 1
ATOM 1463 C CA . ALA A 1 190 ? -1.495 -32.409 -33.447 1.00 31.34 190 ALA A CA 1
ATOM 1464 C C . ALA A 1 190 ? -0.386 -31.350 -33.559 1.00 31.34 190 ALA A C 1
ATOM 1466 O O . ALA A 1 190 ? -0.177 -30.787 -34.636 1.00 31.34 190 ALA A O 1
ATOM 1467 N N . ILE A 1 191 ? 0.322 -31.116 -32.454 1.00 34.91 191 ILE A N 1
ATOM 1468 C CA . ILE A 1 191 ? 1.612 -30.431 -32.430 1.00 34.91 191 ILE A CA 1
ATOM 1469 C C . ILE A 1 191 ? 2.594 -31.399 -31.777 1.00 34.91 191 ILE A C 1
ATOM 1471 O O . ILE A 1 191 ? 2.348 -31.923 -30.695 1.00 34.91 191 ILE A O 1
ATOM 1475 N N . THR A 1 192 ? 3.653 -31.673 -32.525 1.00 32.22 192 THR A N 1
ATOM 1476 C CA . THR A 1 192 ? 4.763 -32.572 -32.239 1.00 32.22 192 THR A CA 1
ATOM 1477 C C . THR A 1 192 ? 5.401 -32.287 -30.880 1.00 32.22 192 THR A C 1
ATOM 1479 O O . THR A 1 192 ? 5.877 -31.184 -30.625 1.00 32.22 192 THR A O 1
ATOM 1482 N N . GLU A 1 193 ? 5.431 -33.315 -30.039 1.00 33.88 193 GLU A N 1
ATOM 1483 C CA . GLU A 1 193 ? 6.168 -33.390 -28.783 1.00 33.88 193 GLU A CA 1
ATOM 1484 C C . GLU A 1 193 ? 7.673 -33.439 -29.090 1.00 33.88 193 GLU A C 1
ATOM 1486 O O . GLU A 1 193 ? 8.161 -34.379 -29.721 1.00 33.88 193 GLU A O 1
ATOM 1491 N N . VAL A 1 194 ? 8.413 -32.399 -28.700 1.00 36.69 194 VAL A N 1
ATOM 1492 C CA . VAL A 1 194 ? 9.877 -32.451 -28.630 1.00 36.69 194 VAL A CA 1
ATOM 1493 C C . VAL A 1 194 ? 10.219 -32.731 -27.175 1.00 36.69 194 VAL A C 1
ATOM 1495 O O . VAL A 1 194 ? 10.118 -31.858 -26.317 1.00 36.69 194 VAL A O 1
ATOM 1498 N N . GLU A 1 195 ? 10.574 -33.981 -26.905 1.00 34.44 195 GLU A N 1
ATOM 1499 C CA . GLU A 1 195 ? 11.037 -34.473 -25.612 1.00 34.44 195 GLU A CA 1
ATOM 1500 C C . GLU A 1 195 ? 12.325 -33.733 -25.205 1.00 34.44 195 GLU A C 1
ATOM 1502 O O . GLU A 1 195 ? 13.426 -34.054 -25.654 1.00 34.44 195 GLU A O 1
ATOM 1507 N N . GLN A 1 196 ? 12.204 -32.709 -24.356 1.00 35.56 196 GLN A N 1
ATOM 1508 C CA . GLN A 1 196 ? 13.357 -32.056 -23.744 1.00 35.56 196 GLN A CA 1
ATOM 1509 C C . GLN A 1 196 ? 13.639 -32.720 -22.394 1.00 35.56 196 GLN A C 1
ATOM 1511 O O . GLN A 1 196 ? 13.073 -32.375 -21.360 1.00 35.56 196 GLN A O 1
ATOM 1516 N N . LYS A 1 197 ? 14.533 -33.712 -22.424 1.00 34.44 197 LYS A N 1
ATOM 1517 C CA . LYS A 1 197 ? 15.071 -34.412 -21.253 1.00 34.44 197 LYS A CA 1
ATOM 1518 C C . LYS A 1 197 ? 15.807 -33.431 -20.330 1.00 34.44 197 LYS A C 1
ATOM 1520 O O . LYS A 1 197 ? 16.999 -33.175 -20.501 1.00 34.44 197 LYS A O 1
ATOM 1525 N N . THR A 1 198 ? 15.120 -32.891 -19.329 1.00 37.38 198 THR A N 1
ATOM 1526 C CA . THR A 1 198 ? 15.749 -32.130 -18.244 1.00 37.38 198 THR A CA 1
ATOM 1527 C C . THR A 1 198 ? 16.424 -33.095 -17.274 1.00 37.38 198 THR A C 1
ATOM 1529 O O . THR A 1 198 ? 15.770 -33.863 -16.570 1.00 37.38 198 THR A O 1
ATOM 1532 N N . THR A 1 199 ? 17.755 -33.067 -17.252 1.00 44.47 199 THR A N 1
ATOM 1533 C CA . THR A 1 199 ? 18.558 -33.750 -16.228 1.00 44.47 199 THR A CA 1
ATOM 1534 C C . THR A 1 199 ? 18.520 -32.882 -14.963 1.00 44.47 199 THR A C 1
ATOM 1536 O O . THR A 1 199 ? 18.774 -31.683 -15.084 1.00 44.47 199 THR A O 1
ATOM 1539 N N . PRO A 1 200 ? 18.194 -33.412 -13.770 1.00 40.88 200 PRO A N 1
ATOM 1540 C CA . PRO A 1 200 ? 18.121 -32.599 -12.560 1.00 40.88 200 PRO A CA 1
ATOM 1541 C C . PRO A 1 200 ? 19.501 -32.027 -12.222 1.00 40.88 200 PRO A C 1
ATOM 1543 O O . PRO A 1 200 ? 20.489 -32.757 -12.113 1.00 40.88 200 PRO A O 1
ATOM 1546 N N . LEU A 1 201 ? 19.564 -30.704 -12.079 1.00 42.50 201 LEU A N 1
ATOM 1547 C CA . LEU A 1 201 ? 20.782 -29.975 -11.752 1.00 42.50 201 LEU A CA 1
ATOM 1548 C C . LEU A 1 201 ? 21.145 -30.258 -10.286 1.00 42.50 201 LEU A C 1
ATOM 1550 O O . LEU A 1 201 ? 20.518 -29.751 -9.358 1.00 42.50 201 LEU A O 1
ATOM 1554 N N . ASN A 1 202 ? 22.135 -31.124 -10.066 1.00 46.12 202 ASN A N 1
ATOM 1555 C CA . ASN A 1 202 ? 22.628 -31.441 -8.729 1.00 46.12 202 ASN A CA 1
ATOM 1556 C C . ASN A 1 202 ? 23.531 -30.301 -8.229 1.00 46.12 202 ASN A C 1
ATOM 1558 O O . ASN A 1 202 ? 24.733 -30.266 -8.509 1.00 46.12 202 ASN A O 1
ATOM 1562 N N . TYR A 1 203 ? 22.939 -29.377 -7.469 1.00 48.94 203 TYR A N 1
ATOM 1563 C CA . TYR A 1 203 ? 23.617 -28.238 -6.836 1.00 48.94 203 TYR A CA 1
ATOM 1564 C C . TYR A 1 203 ? 24.790 -28.640 -5.921 1.00 48.94 203 TYR A C 1
ATOM 1566 O O . TYR A 1 203 ? 25.675 -27.822 -5.670 1.00 48.94 203 TYR A O 1
ATOM 1574 N N . GLY A 1 204 ? 24.868 -29.904 -5.488 1.00 47.09 204 GLY A N 1
ATOM 1575 C CA . GLY A 1 204 ? 25.991 -30.417 -4.703 1.00 47.09 204 GLY A CA 1
ATOM 1576 C C . GLY A 1 204 ? 27.316 -30.480 -5.472 1.00 47.09 204 GLY A C 1
ATOM 1577 O O . GLY A 1 204 ? 28.375 -30.303 -4.875 1.00 47.09 204 GLY A O 1
ATOM 1578 N N . LEU A 1 205 ? 27.288 -30.673 -6.798 1.00 45.72 205 LEU A N 1
ATOM 1579 C CA . LEU A 1 205 ? 28.515 -30.758 -7.603 1.00 45.72 205 LEU A CA 1
ATOM 1580 C C . LEU A 1 205 ? 29.073 -29.368 -7.960 1.00 45.72 205 LEU A C 1
ATOM 1582 O O . LEU A 1 205 ? 30.288 -29.176 -7.989 1.00 45.72 205 LEU A O 1
ATOM 1586 N N . ILE A 1 206 ? 28.193 -28.383 -8.184 1.00 52.12 206 ILE A N 1
ATOM 1587 C CA . ILE A 1 206 ? 28.591 -27.003 -8.516 1.00 52.12 206 ILE A CA 1
ATOM 1588 C C . ILE A 1 206 ? 29.224 -26.314 -7.298 1.00 52.12 206 ILE A C 1
ATOM 1590 O O . ILE A 1 206 ? 30.244 -25.636 -7.437 1.00 52.12 206 ILE A O 1
ATOM 1594 N N . ALA A 1 207 ? 28.697 -26.564 -6.094 1.00 51.47 207 ALA A N 1
ATOM 1595 C CA . ALA A 1 207 ? 29.277 -26.049 -4.855 1.00 51.47 207 ALA A CA 1
ATOM 1596 C C . ALA A 1 207 ? 30.711 -26.569 -4.606 1.00 51.47 207 ALA A C 1
ATOM 1598 O O . ALA A 1 207 ? 31.563 -25.826 -4.116 1.00 51.47 207 ALA A O 1
ATOM 1599 N N . PHE A 1 208 ? 31.021 -27.809 -5.005 1.00 50.31 208 PHE A N 1
ATOM 1600 C CA . PHE A 1 208 ? 32.356 -28.392 -4.816 1.00 50.31 208 PHE A CA 1
ATOM 1601 C C . PHE A 1 208 ? 33.407 -27.794 -5.770 1.00 50.31 208 PHE A C 1
ATOM 1603 O O . PHE A 1 208 ? 34.543 -27.535 -5.368 1.00 50.31 208 PHE A O 1
ATOM 1610 N N . ILE A 1 209 ? 33.028 -27.507 -7.023 1.00 53.59 209 ILE A N 1
ATOM 1611 C CA . ILE A 1 209 ? 33.938 -26.916 -8.019 1.00 53.59 209 ILE A CA 1
ATOM 1612 C C . ILE A 1 209 ? 34.271 -25.462 -7.650 1.00 53.59 209 ILE A C 1
ATOM 1614 O O . ILE A 1 209 ? 35.450 -25.100 -7.637 1.00 53.59 209 ILE A O 1
ATOM 1618 N N . ALA A 1 210 ? 33.277 -24.658 -7.253 1.00 52.47 210 ALA A N 1
ATOM 1619 C CA . ALA A 1 210 ? 33.501 -23.275 -6.824 1.00 52.47 210 ALA A CA 1
ATOM 1620 C C . ALA A 1 210 ? 34.359 -23.184 -5.544 1.00 52.47 210 ALA A C 1
ATOM 1622 O O . ALA A 1 210 ? 35.268 -22.356 -5.467 1.00 52.47 210 ALA A O 1
ATOM 1623 N N . GLY A 1 211 ? 34.144 -24.084 -4.575 1.00 45.25 211 GLY A N 1
ATOM 1624 C CA . GLY A 1 211 ? 34.955 -24.145 -3.354 1.00 45.25 211 GLY A CA 1
ATOM 1625 C C . GLY A 1 211 ? 36.418 -24.534 -3.607 1.00 45.25 211 GLY A C 1
ATOM 1626 O O . GLY A 1 211 ? 37.328 -23.978 -2.990 1.00 45.25 211 GLY A O 1
ATOM 1627 N N . SER A 1 212 ? 36.671 -25.445 -4.555 1.00 53.69 212 SER A N 1
ATOM 1628 C CA . SER A 1 212 ? 38.032 -25.913 -4.861 1.00 53.69 212 SER A CA 1
ATOM 1629 C C . SER A 1 212 ? 38.916 -24.850 -5.533 1.00 53.69 212 SER A C 1
ATOM 1631 O O . SER A 1 212 ? 40.109 -24.770 -5.236 1.00 53.69 212 SER A O 1
ATOM 1633 N N . ALA A 1 213 ? 38.341 -23.972 -6.365 1.00 54.22 213 ALA A N 1
ATOM 1634 C CA . ALA A 1 213 ? 39.082 -22.887 -7.013 1.00 54.22 213 ALA A CA 1
ATOM 1635 C C . ALA A 1 213 ? 39.562 -21.821 -6.007 1.00 54.22 213 ALA A C 1
ATOM 1637 O O . ALA A 1 213 ? 40.676 -21.306 -6.130 1.00 54.22 213 ALA A O 1
ATOM 1638 N N . LEU A 1 214 ? 38.763 -21.536 -4.971 1.00 54.47 214 LEU A N 1
ATOM 1639 C CA . LEU A 1 214 ? 39.106 -20.543 -3.951 1.00 54.47 214 LEU A CA 1
ATOM 1640 C C . LEU A 1 214 ? 40.238 -21.030 -3.026 1.00 54.47 214 LEU A C 1
ATOM 1642 O O . LEU A 1 214 ? 41.134 -20.260 -2.681 1.00 54.47 214 LEU A O 1
ATOM 1646 N N . ALA A 1 215 ? 40.259 -22.323 -2.684 1.00 55.56 215 ALA A N 1
ATOM 1647 C CA . ALA A 1 215 ? 41.307 -22.904 -1.842 1.00 55.56 215 ALA A CA 1
ATOM 1648 C C . ALA A 1 215 ? 42.692 -22.897 -2.522 1.00 55.56 215 ALA A C 1
ATOM 1650 O O . ALA A 1 215 ? 43.702 -22.618 -1.872 1.00 55.56 215 ALA A O 1
ATOM 1651 N N . ILE A 1 216 ? 42.750 -23.138 -3.839 1.00 60.56 216 ILE A N 1
ATOM 1652 C CA . ILE A 1 216 ? 44.009 -23.114 -4.605 1.00 60.56 216 ILE A CA 1
ATOM 1653 C C . ILE A 1 216 ? 44.575 -21.685 -4.694 1.00 60.56 216 ILE A C 1
ATOM 1655 O O . ILE A 1 216 ? 45.786 -21.496 -4.560 1.00 60.56 216 ILE A O 1
ATOM 1659 N N . ALA A 1 217 ? 43.717 -20.669 -4.843 1.00 59.12 217 ALA A N 1
ATOM 1660 C CA . ALA A 1 217 ? 44.141 -19.267 -4.882 1.00 59.12 217 ALA A CA 1
ATOM 1661 C C . ALA A 1 217 ? 44.743 -18.794 -3.545 1.00 59.12 217 ALA A C 1
ATOM 1663 O O . ALA A 1 217 ? 45.765 -18.105 -3.533 1.00 59.12 217 ALA A O 1
ATOM 1664 N N . ILE A 1 218 ? 44.165 -19.217 -2.414 1.00 62.09 218 ILE A N 1
ATOM 1665 C CA . ILE A 1 218 ? 44.657 -18.852 -1.076 1.00 62.09 218 ILE A CA 1
ATOM 1666 C C . ILE A 1 218 ? 46.020 -19.501 -0.796 1.00 62.09 218 ILE A C 1
ATOM 1668 O O . ILE A 1 218 ? 46.937 -18.830 -0.322 1.00 62.09 218 ILE A O 1
ATOM 1672 N N . ILE A 1 219 ? 46.198 -20.780 -1.144 1.00 63.31 219 ILE A N 1
ATOM 1673 C CA . ILE A 1 219 ? 47.482 -21.475 -0.960 1.00 63.31 219 ILE A CA 1
ATOM 1674 C C . ILE A 1 219 ? 48.572 -20.856 -1.851 1.00 63.31 219 ILE A C 1
ATOM 1676 O O . ILE A 1 219 ? 49.690 -20.628 -1.384 1.00 63.31 219 ILE A O 1
ATOM 1680 N N . GLY A 1 220 ? 48.251 -20.515 -3.104 1.00 61.41 220 GLY A N 1
ATOM 1681 C CA . GLY A 1 220 ? 49.184 -19.834 -4.007 1.00 61.41 220 GLY A CA 1
ATOM 1682 C C . GLY A 1 220 ? 49.637 -18.467 -3.481 1.00 61.41 220 GLY A C 1
ATOM 1683 O O . GLY A 1 220 ? 50.825 -18.144 -3.537 1.00 61.41 220 GLY A O 1
ATOM 1684 N N . PHE A 1 221 ? 48.717 -17.694 -2.902 1.00 61.66 221 PHE A N 1
ATOM 1685 C CA . PHE A 1 221 ? 49.019 -16.383 -2.327 1.00 61.66 221 PHE A CA 1
ATOM 1686 C C . PHE A 1 221 ? 49.909 -16.471 -1.078 1.00 61.66 221 PHE A C 1
ATOM 1688 O O . PHE A 1 221 ? 50.841 -15.680 -0.922 1.00 61.66 221 PHE A O 1
ATOM 1695 N N . ILE A 1 222 ? 49.680 -17.463 -0.212 1.00 66.50 222 ILE A N 1
ATOM 1696 C CA . ILE A 1 222 ? 50.501 -17.678 0.989 1.00 66.50 222 ILE A CA 1
ATOM 1697 C C . ILE A 1 222 ? 51.932 -18.085 0.603 1.00 66.50 222 ILE A C 1
ATOM 1699 O O . ILE A 1 222 ? 52.894 -17.537 1.141 1.00 66.50 222 ILE A O 1
ATOM 1703 N N . ILE A 1 223 ? 52.101 -18.979 -0.376 1.00 64.56 223 ILE A N 1
ATOM 1704 C CA . ILE A 1 223 ? 53.435 -19.408 -0.831 1.00 64.56 223 ILE A CA 1
ATOM 1705 C C . ILE A 1 223 ? 54.190 -18.254 -1.509 1.00 64.56 223 ILE A C 1
ATOM 1707 O O . ILE A 1 223 ? 55.388 -18.093 -1.276 1.00 64.56 223 ILE A O 1
ATOM 1711 N N . TYR A 1 224 ? 53.507 -17.414 -2.293 1.00 62.47 224 TYR A N 1
ATOM 1712 C CA . TYR A 1 224 ? 54.121 -16.253 -2.947 1.00 62.47 224 TYR A CA 1
ATOM 1713 C C . TYR A 1 224 ? 54.654 -15.216 -1.948 1.00 62.47 224 TYR A C 1
ATOM 1715 O O . TYR A 1 224 ? 55.685 -14.602 -2.194 1.00 62.47 224 TYR A O 1
ATOM 1723 N N . ARG A 1 225 ? 53.996 -15.050 -0.794 1.00 61.97 225 ARG A N 1
ATOM 1724 C CA . ARG A 1 225 ? 54.390 -14.056 0.217 1.00 61.97 225 ARG A CA 1
ATOM 1725 C C . ARG A 1 225 ? 55.558 -14.483 1.115 1.00 61.97 225 ARG A C 1
ATOM 1727 O O . ARG A 1 225 ? 56.006 -13.682 1.930 1.00 61.97 225 ARG A O 1
ATOM 1734 N N . THR A 1 226 ? 56.011 -15.733 1.002 1.00 57.59 226 THR A N 1
ATOM 1735 C CA . THR A 1 226 ? 57.041 -16.319 1.882 1.00 57.59 226 THR A CA 1
ATOM 1736 C C . THR A 1 226 ? 58.390 -16.524 1.171 1.00 57.59 226 THR A C 1
ATOM 1738 O O . THR A 1 226 ? 59.270 -17.190 1.713 1.00 57.59 226 THR A O 1
ATOM 1741 N N . LYS A 1 227 ? 58.562 -15.969 -0.037 1.00 48.38 227 LYS A N 1
ATOM 1742 C CA . LYS A 1 227 ? 59.840 -15.906 -0.762 1.00 48.38 227 LYS A CA 1
ATOM 1743 C C . LYS A 1 227 ? 60.372 -14.484 -0.840 1.00 48.38 227 LYS A C 1
ATOM 1745 O O . LYS A 1 227 ? 59.544 -13.563 -0.998 1.00 48.38 227 LYS A O 1
#